Protein AF-A0AAJ1TXH1-F1 (afdb_monomer)

Sequence (190 aa):
MSQRDRARLDTPRDPRRSFVRQRRVDSDSFGSFAEDFARFMGTAKFLAYMTLFVAVWVLWNVVTPESWRFDPFPYIFLTLMLSLQASYAAPLILLAQNRQENRDKVVAEQDRRANARAHADMEFLAREVASLRMAVGEVATRDFLRSELRGLLAELEEAREDREGGSGRDPRGERDGRDDHAARRAPGDG

Organism: NCBI:txid1457234

Mean predicted aligned error: 18.29 Å

Radius of gyration: 53.46 Å; Cα contacts (8 Å, |Δi|>4): 18; chains: 1; bounding box: 114×80×160 Å

Solvent-accessible surface area (backbone atoms only — not comparable to full-atom values): 11823 Å² total; per-residue (Å²): 134,80,88,84,88,75,81,82,85,81,68,87,78,80,89,71,88,68,84,75,75,73,75,76,66,66,66,62,70,56,45,54,52,50,52,52,49,50,58,44,68,75,33,76,63,45,59,53,52,54,52,49,51,53,50,51,54,52,50,50,34,68,74,38,57,83,94,69,38,86,46,56,90,91,29,63,60,63,51,53,50,53,52,50,50,57,59,58,44,53,63,54,49,51,56,52,48,57,52,49,53,54,51,51,50,53,52,54,51,51,50,52,53,52,52,54,47,52,52,50,51,51,52,50,51,52,51,52,52,51,51,50,51,50,58,49,52,67,67,62,32,69,65,55,53,50,49,51,55,47,50,57,50,49,54,54,49,52,60,46,46,58,65,57,60,73,74,69,83,83,90,84,89,84,86,86,85,83,86,86,82,82,87,83,80,87,88,82,91,135

InterPro domains:
  IPR010406 Protein of unknown function DUF1003 [PF06210] (41-143)
  IPR010406 Protein of unknown function DUF1003 [PTHR41386] (19-161)

Secondary structure (DSSP, 8-state):
--------------------------TTHHHHHHHHHHHHHTSHHHHHHHHHHHHHHHHHHHHS-GGG-SS-TTTHHHHHHHHHHHHHHHHHHHHHHHHHHHHHHHHHHHHHHHHHHHHHHHHHHHHHHHHHHHHHHHHT-HHHHHHHHHHHHHHHHHHHHHHHHTT-----------------------

pLDDT: mean 76.98, std 16.68, range [40.78, 96.62]

Structure (mmCIF, N/CA/C/O backbone):
data_AF-A0AAJ1TXH1-F1
#
_entry.id   AF-A0AAJ1TXH1-F1
#
loop_
_atom_site.group_PDB
_atom_site.id
_atom_site.type_symbol
_atom_site.label_atom_id
_atom_site.label_alt_id
_atom_site.label_comp_id
_atom_site.label_asym_id
_atom_site.label_entity_id
_atom_site.label_seq_id
_atom_site.pdbx_PDB_ins_code
_atom_site.Cartn_x
_atom_site.Cartn_y
_atom_site.Cartn_z
_atom_site.occupancy
_atom_site.B_iso_or_equiv
_atom_site.auth_seq_id
_atom_site.auth_comp_id
_atom_site.auth_asym_id
_atom_site.auth_atom_id
_atom_site.pdbx_PDB_model_num
ATOM 1 N N . MET A 1 1 ? -53.613 35.378 27.130 1.00 40.78 1 MET A N 1
ATOM 2 C CA . MET A 1 1 ? -53.226 34.001 26.747 1.00 40.78 1 MET A CA 1
ATOM 3 C C . MET A 1 1 ? -52.600 34.038 25.360 1.00 40.78 1 MET A C 1
ATOM 5 O O . MET A 1 1 ? -53.143 34.727 24.515 1.00 40.78 1 MET A O 1
ATOM 9 N N . SER A 1 2 ? -51.483 33.312 25.202 1.00 43.22 2 SER A N 1
ATOM 10 C CA . SER A 1 2 ? -50.728 32.943 23.981 1.00 43.22 2 SER A CA 1
ATOM 11 C C . SER A 1 2 ? -50.168 34.059 23.082 1.00 43.22 2 SER A C 1
ATOM 13 O O . SER A 1 2 ? -50.914 34.861 22.552 1.00 43.22 2 SER A O 1
ATOM 15 N N . GLN A 1 3 ? -48.837 34.238 22.991 1.00 52.03 3 GLN A N 1
ATOM 16 C CA . GLN A 1 3 ? -47.863 33.422 22.215 1.00 52.03 3 GLN A CA 1
ATOM 17 C C . GLN A 1 3 ? -48.169 33.480 20.708 1.00 52.03 3 GLN A C 1
ATOM 19 O O . GLN A 1 3 ? -49.292 33.198 20.333 1.00 52.03 3 GLN A O 1
ATOM 24 N N . ARG A 1 4 ? -47.261 33.729 19.764 1.00 53.50 4 ARG A N 1
ATOM 25 C CA . ARG A 1 4 ? -45.794 33.795 19.697 1.00 53.50 4 ARG A CA 1
ATOM 26 C C . ARG A 1 4 ? -45.516 34.272 18.261 1.00 53.50 4 ARG A C 1
ATOM 28 O O . ARG A 1 4 ? -45.787 33.507 17.351 1.00 53.50 4 ARG A O 1
ATOM 35 N N . ASP A 1 5 ? -44.907 35.436 18.071 1.00 55.47 5 ASP A N 1
ATOM 36 C CA . ASP A 1 5 ? -44.245 35.785 16.804 1.00 55.47 5 ASP A CA 1
ATOM 37 C C . ASP A 1 5 ? -42.810 36.206 17.113 1.00 55.47 5 ASP A C 1
ATOM 39 O O . ASP A 1 5 ? -42.412 37.366 17.045 1.00 55.47 5 ASP A O 1
ATOM 43 N N . ARG A 1 6 ? -42.013 35.226 17.549 1.00 58.88 6 ARG A N 1
ATOM 44 C CA . ARG A 1 6 ? -40.555 35.343 17.523 1.00 58.88 6 ARG A CA 1
ATOM 45 C C . ARG A 1 6 ? -40.098 34.706 16.227 1.00 58.88 6 ARG A C 1
ATOM 47 O O . ARG A 1 6 ? -39.936 33.489 16.154 1.00 58.88 6 ARG A O 1
ATOM 54 N N . ALA A 1 7 ? -39.929 35.552 15.218 1.00 59.25 7 ALA A N 1
ATOM 55 C CA . ALA A 1 7 ? -39.183 35.235 14.017 1.00 59.25 7 ALA A CA 1
ATOM 56 C C . ALA A 1 7 ? -37.846 34.600 14.429 1.00 59.25 7 ALA A C 1
ATOM 58 O O . ALA A 1 7 ? -37.000 35.237 15.057 1.00 59.25 7 ALA A O 1
ATOM 59 N N . ARG A 1 8 ? -37.696 33.305 14.139 1.00 58.25 8 ARG A N 1
ATOM 60 C CA . ARG A 1 8 ? -36.449 32.567 14.323 1.00 58.25 8 ARG A CA 1
ATOM 61 C C . ARG A 1 8 ? -35.439 33.095 13.307 1.00 58.25 8 ARG A C 1
ATOM 63 O O . ARG A 1 8 ? -35.421 32.659 12.162 1.00 58.25 8 ARG A O 1
ATOM 70 N N . LEU A 1 9 ? -34.624 34.043 13.750 1.00 58.88 9 LEU A N 1
ATOM 71 C CA . LEU A 1 9 ? -33.488 34.621 13.029 1.00 58.88 9 LEU A CA 1
ATOM 72 C C . LEU A 1 9 ? -32.169 33.890 13.350 1.00 58.88 9 LEU A C 1
ATOM 74 O O . LEU A 1 9 ? -31.105 34.486 13.286 1.00 58.88 9 LEU A O 1
ATOM 78 N N . ASP A 1 10 ? -32.231 32.592 13.662 1.00 57.28 10 ASP A N 1
ATOM 79 C CA . ASP A 1 10 ? -31.064 31.758 14.000 1.00 57.28 10 ASP A CA 1
ATOM 80 C C . ASP A 1 10 ? -30.872 30.626 12.988 1.00 57.28 10 ASP A C 1
ATOM 82 O O . ASP A 1 10 ? -30.802 29.443 13.315 1.00 57.28 10 ASP A O 1
ATOM 86 N N . THR A 1 11 ? -30.824 30.964 11.704 1.00 63.16 11 THR A N 1
ATOM 87 C CA . THR A 1 11 ? -30.297 30.035 10.700 1.00 63.16 11 THR A CA 1
ATOM 88 C C . THR A 1 11 ? -29.132 30.723 10.010 1.00 63.16 11 THR A C 1
ATOM 90 O O . THR A 1 11 ? -29.369 31.586 9.161 1.00 63.16 11 THR A O 1
ATOM 93 N N . PRO A 1 12 ? -27.874 30.403 10.372 1.00 55.38 12 PRO A N 1
ATOM 94 C CA . PRO A 1 12 ? -26.735 30.909 9.631 1.00 55.38 12 PRO A CA 1
ATOM 95 C C . PRO A 1 12 ? -26.843 30.394 8.195 1.00 55.38 12 PRO A C 1
ATOM 97 O O . PRO A 1 12 ? -26.744 29.203 7.905 1.00 55.38 12 PRO A O 1
ATOM 100 N N . ARG A 1 13 ? -27.129 31.331 7.295 1.00 57.78 13 ARG A N 1
ATOM 101 C CA . ARG A 1 13 ? -27.184 31.138 5.853 1.00 57.78 13 ARG A CA 1
ATOM 102 C C . ARG A 1 13 ? -25.758 30.893 5.384 1.00 57.78 13 ARG A C 1
ATOM 104 O O . ARG A 1 13 ? -25.004 31.846 5.247 1.00 57.78 13 ARG A O 1
ATOM 111 N N . ASP A 1 14 ? -25.397 29.631 5.189 1.00 58.25 14 ASP A N 1
ATOM 112 C CA . ASP A 1 14 ? -24.070 29.217 4.734 1.00 58.25 14 ASP A CA 1
ATOM 113 C C . ASP A 1 14 ? -23.858 29.653 3.267 1.00 58.25 14 ASP A C 1
ATOM 115 O O . ASP A 1 14 ? -24.434 29.048 2.354 1.00 58.25 14 ASP A O 1
ATOM 119 N N . PRO A 1 15 ? -23.107 30.736 2.978 1.00 57.31 15 PRO A N 1
ATOM 120 C CA . PRO A 1 15 ? -23.090 31.347 1.663 1.00 57.31 15 PRO A CA 1
ATOM 121 C C . PRO A 1 15 ? -21.805 30.963 0.927 1.00 57.31 15 PRO A C 1
ATOM 123 O O . PRO A 1 15 ? -21.142 31.837 0.385 1.00 57.31 15 PRO A O 1
ATOM 126 N N . ARG A 1 16 ? -21.383 29.687 0.941 1.00 53.50 16 ARG A N 1
ATOM 127 C CA . ARG A 1 16 ? -20.155 29.250 0.237 1.00 53.50 16 ARG A CA 1
ATOM 128 C C . ARG A 1 16 ? -20.187 27.836 -0.349 1.00 53.50 16 ARG A C 1
ATOM 130 O O . ARG A 1 16 ? -19.140 27.213 -0.498 1.00 53.50 16 ARG A O 1
ATOM 137 N N . ARG A 1 17 ? -21.329 27.352 -0.849 1.00 55.50 17 ARG A N 1
ATOM 138 C CA . ARG A 1 17 ? -21.307 26.287 -1.881 1.00 55.50 17 ARG A CA 1
ATOM 139 C C . ARG A 1 17 ? -20.972 26.881 -3.254 1.00 55.50 17 ARG A C 1
ATOM 141 O O . ARG A 1 17 ? -21.741 26.806 -4.204 1.00 55.50 17 ARG A O 1
ATOM 148 N N . SER A 1 18 ? -19.805 27.516 -3.326 1.00 48.91 18 SER A N 1
ATOM 149 C CA . SER A 1 18 ? -19.179 27.936 -4.572 1.00 48.91 18 SER A CA 1
ATOM 150 C C . SER A 1 18 ? -18.642 26.695 -5.280 1.00 48.91 18 SER A C 1
ATOM 152 O O . SER A 1 18 ? -17.709 26.060 -4.801 1.00 48.91 18 SER A O 1
ATOM 154 N N . PHE A 1 19 ? -19.301 26.317 -6.375 1.00 54.91 19 PHE A N 1
ATOM 155 C CA . PHE A 1 19 ? -18.711 25.915 -7.659 1.00 54.91 19 PHE A CA 1
ATOM 156 C C . PHE A 1 19 ? -17.553 24.904 -7.746 1.00 54.91 19 PHE A C 1
ATOM 158 O O . PHE A 1 19 ? -17.041 24.695 -8.845 1.00 54.91 19 PHE A O 1
ATOM 165 N N . VAL A 1 20 ? -17.179 24.170 -6.700 1.00 57.59 20 VAL A N 1
ATOM 166 C CA . VAL A 1 20 ? -16.264 23.032 -6.867 1.00 57.59 20 VAL A CA 1
ATOM 167 C C . VAL A 1 20 ? -17.083 21.821 -7.298 1.00 57.59 20 VAL A C 1
ATOM 169 O O . VAL A 1 20 ? -17.383 20.916 -6.522 1.00 57.59 20 VAL A O 1
ATOM 172 N N . ARG A 1 21 ? -17.445 21.801 -8.585 1.00 51.94 21 ARG A N 1
ATOM 173 C CA . ARG A 1 21 ? -17.703 20.560 -9.315 1.00 51.94 21 ARG A CA 1
ATOM 174 C C . ARG A 1 21 ? -16.394 19.778 -9.263 1.00 51.94 21 ARG A C 1
ATOM 176 O O . ARG A 1 21 ? -15.574 19.882 -10.169 1.00 51.94 21 ARG A O 1
ATOM 183 N N . GLN A 1 22 ? -16.164 19.051 -8.169 1.00 55.94 22 GLN A N 1
ATOM 184 C CA . GLN A 1 22 ? -15.154 18.007 -8.122 1.00 55.94 22 GLN A CA 1
ATOM 185 C C . GLN A 1 22 ? -15.478 17.109 -9.308 1.00 55.94 22 GLN A C 1
ATOM 187 O O . GLN A 1 22 ? -16.496 16.413 -9.310 1.00 55.94 22 GLN A O 1
ATOM 192 N N . ARG A 1 23 ? -14.676 17.218 -10.372 1.00 48.66 23 ARG A N 1
ATOM 193 C CA . ARG A 1 23 ? -14.659 16.239 -11.449 1.00 48.66 23 ARG A CA 1
ATOM 194 C C . ARG A 1 23 ? -14.383 14.920 -10.749 1.00 48.66 23 ARG A C 1
ATOM 196 O O . ARG A 1 23 ? -13.246 14.642 -10.383 1.00 48.66 23 ARG A O 1
ATOM 203 N N . ARG A 1 24 ? -15.439 14.144 -10.511 1.00 51.81 24 ARG A N 1
ATOM 204 C CA . ARG A 1 24 ? -15.337 12.710 -10.292 1.00 51.81 24 ARG A CA 1
ATOM 205 C C . ARG A 1 24 ? -14.790 12.177 -11.610 1.00 51.81 24 ARG A C 1
ATOM 207 O O . ARG A 1 24 ? -15.552 11.906 -12.525 1.00 51.81 24 ARG A O 1
ATOM 214 N N . VAL A 1 25 ? -13.468 12.230 -11.763 1.00 53.34 25 VAL A N 1
ATOM 215 C CA . VAL A 1 25 ? -12.763 11.501 -12.813 1.00 53.34 25 VAL A CA 1
ATOM 216 C C . VAL A 1 25 ? -13.176 10.054 -12.599 1.00 53.34 25 VAL A C 1
ATOM 218 O O . VAL A 1 25 ? -13.051 9.570 -11.474 1.00 53.34 25 VAL A O 1
ATOM 221 N N . ASP A 1 26 ? -13.770 9.446 -13.624 1.00 55.44 26 ASP A N 1
ATOM 222 C CA . ASP A 1 26 ? -14.437 8.146 -13.570 1.00 55.44 26 ASP A CA 1
ATOM 223 C C . ASP A 1 26 ? -13.643 7.137 -12.730 1.00 55.44 26 ASP A C 1
ATOM 225 O O . ASP A 1 26 ? -12.598 6.620 -13.128 1.00 55.44 26 ASP A O 1
ATOM 229 N N . SER A 1 27 ? -14.122 6.905 -11.507 1.00 59.12 27 SER A N 1
ATOM 230 C CA . SER A 1 27 ? -13.410 6.158 -10.468 1.00 59.12 27 SER A CA 1
ATOM 231 C C . SER A 1 27 ? -13.315 4.666 -10.760 1.00 59.12 27 SER A C 1
ATOM 233 O O . SER A 1 27 ? -12.503 3.975 -10.135 1.00 59.12 27 SER A O 1
ATOM 235 N N . ASP A 1 28 ? -14.136 4.175 -11.681 1.00 62.69 28 ASP A N 1
ATOM 236 C CA . ASP A 1 28 ? -14.299 2.750 -11.932 1.00 62.69 28 ASP A CA 1
ATOM 237 C C . ASP A 1 28 ? -13.290 2.263 -12.977 1.00 62.69 28 ASP A C 1
ATOM 239 O O . ASP A 1 28 ? -12.527 1.343 -12.688 1.00 62.69 28 ASP A O 1
ATOM 243 N N . SER A 1 29 ? -13.152 2.960 -14.111 1.00 64.88 29 SER A N 1
ATOM 244 C CA . SER A 1 29 ? -12.210 2.589 -15.183 1.00 64.88 29 SER A CA 1
ATOM 245 C C . SER A 1 29 ? -10.738 2.750 -14.786 1.00 64.88 29 SER A C 1
ATOM 247 O O . SER A 1 29 ? -9.895 1.924 -15.126 1.00 64.88 29 SER A O 1
ATOM 249 N N . PHE A 1 30 ? -10.408 3.798 -14.024 1.00 66.38 30 PHE A N 1
ATOM 250 C CA . PHE A 1 30 ? -9.052 3.970 -13.484 1.00 66.38 30 PHE A CA 1
ATOM 251 C C . PHE A 1 30 ? -8.759 3.005 -12.329 1.00 66.38 30 PHE A C 1
ATOM 253 O O . PHE A 1 30 ? -7.600 2.705 -12.048 1.00 66.38 30 PHE A O 1
ATOM 260 N N . GLY A 1 31 ? -9.803 2.522 -11.651 1.00 66.62 31 GLY A N 1
ATOM 261 C CA . GLY A 1 31 ? -9.690 1.569 -10.557 1.00 66.62 31 GLY A CA 1
ATOM 262 C C . GLY A 1 31 ? -9.207 0.201 -11.008 1.00 66.62 31 GLY A C 1
ATOM 263 O O . GLY A 1 31 ? -8.245 -0.308 -10.440 1.00 66.62 31 GLY A O 1
ATOM 264 N N . SER A 1 32 ? -9.847 -0.351 -12.038 1.00 72.31 32 SER A N 1
ATOM 265 C CA . SER A 1 32 ? -9.440 -1.621 -12.640 1.00 72.31 32 SER A CA 1
ATOM 266 C C . SER A 1 32 ? -8.051 -1.524 -13.269 1.00 72.31 32 SER A C 1
ATOM 268 O O . SER A 1 32 ? -7.209 -2.380 -13.016 1.00 72.31 32 SER A O 1
ATOM 270 N N . PHE A 1 33 ? -7.762 -0.433 -13.989 1.00 73.38 33 PHE A N 1
ATOM 271 C CA . PHE A 1 33 ? -6.445 -0.212 -14.589 1.00 73.38 33 PHE A CA 1
ATOM 272 C C . PHE A 1 33 ? -5.326 -0.176 -13.542 1.00 73.38 33 PHE A C 1
ATOM 274 O O . PHE A 1 33 ? -4.289 -0.802 -13.732 1.00 73.38 33 PHE A O 1
ATOM 281 N N . ALA A 1 34 ? -5.527 0.522 -12.420 1.00 70.62 34 ALA A N 1
ATOM 282 C CA . ALA A 1 34 ? -4.533 0.582 -11.350 1.00 70.62 34 ALA A CA 1
ATOM 283 C C . ALA A 1 34 ? -4.303 -0.786 -10.687 1.00 70.62 34 ALA A C 1
ATOM 285 O O . ALA A 1 34 ? -3.171 -1.1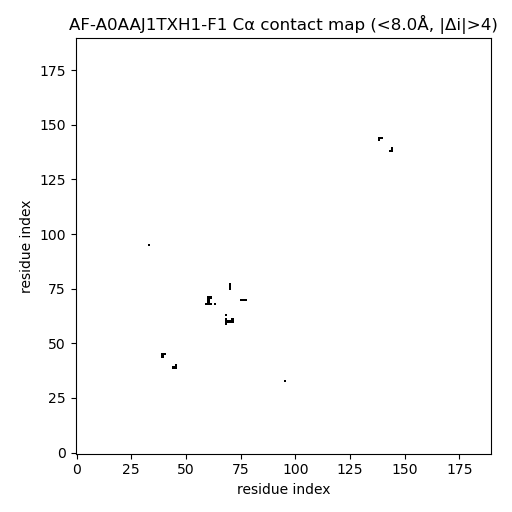10 -10.336 1.00 70.62 34 ALA A O 1
ATOM 286 N N . GLU A 1 35 ? -5.352 -1.593 -10.530 1.00 74.44 35 GLU A N 1
ATOM 287 C CA . GLU A 1 35 ? -5.249 -2.936 -9.958 1.00 74.44 35 GLU A CA 1
ATOM 288 C C . GLU A 1 35 ? -4.503 -3.901 -10.892 1.00 74.44 35 GLU A C 1
ATOM 290 O O . GLU A 1 35 ? -3.613 -4.632 -10.453 1.00 74.44 35 GLU A O 1
ATOM 295 N N . ASP A 1 36 ? -4.789 -3.845 -12.193 1.00 76.19 36 ASP A N 1
ATOM 296 C CA . ASP A 1 36 ? -4.064 -4.605 -13.214 1.00 76.19 36 ASP A CA 1
ATOM 297 C C . ASP A 1 36 ? -2.605 -4.161 -13.322 1.00 76.19 36 ASP A C 1
ATOM 299 O O . ASP A 1 36 ? -1.702 -4.997 -13.368 1.00 76.19 36 ASP A O 1
ATOM 303 N N . PHE A 1 37 ? -2.352 -2.852 -13.282 1.00 76.44 37 PHE A N 1
ATOM 304 C CA . PHE A 1 37 ? -1.007 -2.289 -13.321 1.00 76.44 37 PHE A CA 1
ATOM 305 C C . PHE A 1 37 ? -0.189 -2.667 -12.079 1.00 76.44 37 PHE A C 1
ATOM 307 O O . PHE A 1 37 ? 0.984 -3.018 -12.201 1.00 76.44 37 PHE A O 1
ATOM 314 N N . ALA A 1 38 ? -0.804 -2.677 -10.892 1.00 74.19 38 ALA A N 1
ATOM 315 C CA . ALA A 1 38 ? -0.165 -3.122 -9.655 1.00 74.19 38 ALA A CA 1
ATOM 316 C C . ALA A 1 38 ? 0.176 -4.622 -9.692 1.00 74.19 38 ALA A C 1
ATOM 318 O O . ALA A 1 38 ? 1.300 -5.007 -9.364 1.00 74.19 38 ALA A O 1
ATOM 319 N N . ARG A 1 39 ? -0.752 -5.469 -10.162 1.00 77.31 39 ARG A N 1
ATOM 320 C CA . ARG A 1 39 ? -0.497 -6.906 -10.374 1.00 77.31 39 ARG A CA 1
ATOM 321 C C . ARG A 1 39 ? 0.620 -7.144 -11.392 1.00 77.31 39 ARG A C 1
ATOM 323 O O . ARG A 1 39 ? 1.455 -8.029 -11.204 1.00 77.31 39 ARG A O 1
ATOM 330 N N . PHE A 1 40 ? 0.655 -6.343 -12.453 1.00 77.38 40 PHE A N 1
ATOM 331 C CA . PHE A 1 40 ? 1.662 -6.438 -13.503 1.00 77.38 40 PHE A CA 1
ATOM 332 C C . PHE A 1 40 ? 3.057 -6.020 -13.014 1.00 77.38 40 PHE A C 1
ATOM 334 O O . PHE A 1 40 ? 4.018 -6.758 -13.227 1.00 77.38 40 PHE A O 1
ATOM 341 N N . MET A 1 41 ? 3.167 -4.891 -12.307 1.00 75.94 41 MET A N 1
ATOM 342 C CA . MET A 1 41 ? 4.439 -4.361 -11.800 1.00 75.94 41 MET A CA 1
ATOM 343 C C . MET A 1 41 ? 5.032 -5.218 -10.668 1.00 75.94 41 MET A C 1
ATOM 345 O O . MET A 1 41 ? 6.249 -5.342 -10.571 1.00 75.94 41 MET A O 1
ATOM 349 N N . GLY A 1 42 ? 4.192 -5.850 -9.840 1.00 69.50 42 GLY A N 1
ATOM 350 C CA . GLY A 1 42 ? 4.636 -6.721 -8.744 1.00 69.50 42 GLY A CA 1
ATOM 351 C C . GLY A 1 42 ? 5.152 -8.100 -9.178 1.00 69.50 42 GLY A C 1
ATOM 352 O O . GLY A 1 42 ? 5.669 -8.849 -8.352 1.00 69.50 42 GLY A O 1
ATOM 353 N N . THR A 1 43 ? 5.022 -8.458 -10.458 1.00 83.19 43 THR A N 1
ATOM 354 C CA . THR A 1 43 ? 5.397 -9.783 -10.968 1.00 83.19 43 THR A CA 1
ATOM 355 C C . THR A 1 43 ? 6.758 -9.739 -11.675 1.00 83.19 43 THR A C 1
ATOM 357 O O . THR A 1 43 ? 7.016 -8.848 -12.482 1.00 83.19 43 THR A O 1
ATOM 360 N N . ALA A 1 44 ? 7.599 -10.772 -11.501 1.00 85.81 44 ALA A N 1
ATOM 361 C CA . ALA A 1 44 ? 8.894 -10.928 -12.199 1.00 85.81 44 ALA A CA 1
ATOM 362 C C . ALA A 1 44 ? 8.803 -10.876 -13.745 1.00 85.81 44 ALA A C 1
ATOM 364 O O . ALA A 1 44 ? 9.800 -10.682 -14.440 1.00 85.81 44 ALA A O 1
ATOM 365 N N . LYS A 1 45 ? 7.590 -11.015 -14.291 1.00 86.38 45 LYS A N 1
ATOM 366 C CA . LYS A 1 45 ? 7.282 -10.912 -15.719 1.00 86.38 45 LYS A CA 1
ATOM 367 C C . LYS A 1 45 ? 7.558 -9.515 -16.282 1.00 86.38 45 LYS A C 1
ATOM 369 O O . LYS A 1 45 ? 8.011 -9.435 -17.418 1.00 86.38 45 LYS A O 1
ATOM 374 N N . PHE A 1 46 ? 7.336 -8.437 -15.522 1.00 87.69 46 PHE A N 1
ATOM 375 C CA . PHE A 1 46 ? 7.628 -7.077 -15.998 1.00 87.69 46 PHE A CA 1
ATOM 376 C C . PHE A 1 46 ? 9.123 -6.890 -16.272 1.00 87.69 46 PHE A C 1
ATOM 378 O O . PHE A 1 46 ? 9.501 -6.449 -17.357 1.00 87.69 46 PHE A O 1
ATOM 385 N N . LEU A 1 47 ? 9.968 -7.305 -15.321 1.00 88.50 47 LEU A N 1
ATOM 386 C CA . LEU A 1 47 ? 11.421 -7.248 -15.475 1.00 88.50 47 LEU A CA 1
ATOM 387 C C . LEU A 1 47 ? 11.868 -8.073 -16.686 1.00 88.50 47 LEU A C 1
ATOM 389 O O . LEU A 1 47 ? 12.630 -7.572 -17.505 1.00 88.50 47 LEU A O 1
ATOM 393 N N . ALA A 1 48 ? 11.338 -9.289 -16.854 1.00 91.88 48 ALA A N 1
ATOM 394 C CA . ALA A 1 48 ? 11.662 -10.136 -18.001 1.00 91.88 48 ALA A CA 1
ATOM 395 C C . ALA A 1 48 ? 11.310 -9.478 -19.350 1.00 91.88 48 ALA A C 1
ATOM 397 O O . ALA A 1 48 ? 12.135 -9.485 -20.264 1.00 91.88 48 ALA A O 1
ATOM 398 N N . TYR A 1 49 ? 10.123 -8.870 -19.475 1.00 92.25 49 TYR A N 1
ATOM 399 C CA . TYR A 1 49 ? 9.732 -8.143 -20.689 1.00 92.25 49 TYR A CA 1
ATOM 400 C C . TYR A 1 49 ? 10.621 -6.925 -20.956 1.00 92.25 49 TYR A C 1
ATOM 402 O O . TYR A 1 49 ? 11.028 -6.718 -22.096 1.00 92.25 49 TYR A O 1
ATOM 410 N N . MET A 1 50 ? 10.961 -6.146 -19.925 1.00 91.62 50 MET A N 1
ATOM 411 C CA . MET A 1 50 ? 11.850 -4.988 -20.068 1.00 91.62 50 MET A CA 1
ATOM 412 C C . MET A 1 50 ? 13.263 -5.398 -20.488 1.00 91.62 50 MET A C 1
ATOM 414 O O . MET A 1 50 ? 13.836 -4.792 -21.391 1.00 91.62 50 MET A O 1
ATOM 418 N N . THR A 1 51 ? 13.813 -6.457 -19.891 1.00 93.81 51 THR A N 1
ATOM 419 C CA . THR A 1 51 ? 15.113 -7.007 -20.292 1.00 93.81 51 THR A CA 1
ATOM 420 C C . THR A 1 51 ? 15.081 -7.505 -21.732 1.00 93.81 51 THR A C 1
ATOM 422 O O . THR A 1 51 ? 15.998 -7.204 -22.493 1.00 93.81 51 THR A O 1
ATOM 425 N N . LEU A 1 52 ? 14.023 -8.217 -22.131 1.00 96.25 52 LEU A N 1
ATOM 426 C CA . LEU A 1 52 ? 13.861 -8.687 -23.505 1.00 96.25 52 LEU A CA 1
ATOM 427 C C . LEU A 1 52 ? 13.774 -7.518 -24.492 1.00 96.25 52 LEU A C 1
ATOM 429 O O . LEU A 1 52 ? 14.434 -7.548 -25.524 1.00 96.25 52 LEU A O 1
ATOM 433 N N . PHE A 1 53 ? 13.010 -6.476 -24.164 1.00 95.38 53 PHE A N 1
ATOM 434 C CA . PHE A 1 53 ? 12.891 -5.275 -24.986 1.00 95.38 53 PHE A CA 1
ATOM 435 C C . PHE A 1 53 ? 14.251 -4.599 -25.212 1.00 95.38 53 PHE A C 1
ATOM 437 O O . PHE A 1 53 ? 14.631 -4.345 -26.354 1.00 95.38 53 PHE A O 1
ATOM 444 N N . VAL A 1 54 ? 15.015 -4.368 -24.138 1.00 94.50 54 VAL A N 1
ATOM 445 C CA . VAL A 1 54 ? 16.363 -3.781 -24.223 1.00 94.50 54 VAL A CA 1
ATOM 446 C C . VAL A 1 54 ? 17.301 -4.683 -25.027 1.00 94.50 54 VAL A C 1
ATOM 448 O O . VAL A 1 54 ? 18.019 -4.196 -25.898 1.00 94.50 54 VAL A O 1
ATOM 451 N N . ALA A 1 55 ? 17.271 -5.997 -24.789 1.00 95.69 55 ALA A N 1
ATOM 452 C CA . ALA A 1 55 ? 18.103 -6.954 -25.511 1.00 95.69 55 ALA A CA 1
ATOM 453 C C . ALA A 1 55 ? 17.798 -6.964 -27.016 1.00 95.69 55 ALA A C 1
ATOM 455 O O . ALA A 1 55 ? 18.724 -6.917 -27.822 1.00 95.69 55 ALA A O 1
ATOM 456 N N . VAL A 1 56 ? 16.518 -6.972 -27.401 1.00 95.31 56 VAL A N 1
ATOM 457 C CA . VAL A 1 56 ? 16.087 -6.912 -28.806 1.00 95.31 56 VAL A CA 1
ATOM 458 C C . VAL A 1 56 ? 16.500 -5.590 -29.451 1.00 95.31 56 VAL A C 1
ATOM 460 O O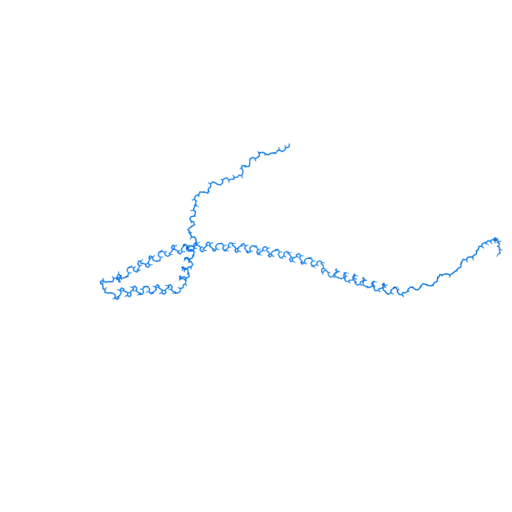 . VAL A 1 56 ? 16.998 -5.602 -30.573 1.00 95.31 56 VAL A O 1
ATOM 463 N N . TRP A 1 57 ? 16.361 -4.461 -28.751 1.00 94.56 57 TRP A N 1
ATOM 464 C CA . TRP A 1 57 ? 16.771 -3.148 -29.262 1.00 94.56 57 TRP A CA 1
ATOM 465 C C . TRP A 1 57 ? 18.273 -3.070 -29.538 1.00 94.56 57 TRP A C 1
ATOM 467 O O . TRP A 1 57 ? 18.696 -2.604 -30.600 1.00 94.56 57 TRP A O 1
ATOM 477 N N . VAL A 1 58 ? 19.084 -3.538 -28.587 1.00 92.56 58 VAL A N 1
ATOM 478 C CA . VAL A 1 58 ? 20.542 -3.588 -28.735 1.00 92.56 58 VAL A CA 1
ATOM 479 C C . VAL A 1 58 ? 20.916 -4.545 -29.862 1.00 92.56 58 VAL A C 1
ATOM 481 O O . VAL A 1 58 ? 21.689 -4.172 -30.739 1.00 92.56 58 VAL A O 1
ATOM 484 N N . LEU A 1 59 ? 20.328 -5.745 -29.897 1.00 93.38 59 LEU A N 1
ATOM 485 C CA . LEU A 1 59 ? 20.604 -6.739 -30.933 1.00 93.38 59 LEU A CA 1
ATOM 486 C C . LEU A 1 59 ? 20.275 -6.203 -32.330 1.00 93.38 59 LEU A C 1
ATOM 488 O O . LEU A 1 59 ? 21.088 -6.348 -33.240 1.00 93.38 59 LEU A O 1
ATOM 492 N N . TRP A 1 60 ? 19.131 -5.531 -32.486 1.00 92.06 60 TRP A N 1
ATOM 493 C CA . TRP A 1 60 ? 18.757 -4.870 -33.732 1.00 92.06 60 TRP A CA 1
ATOM 494 C C . TRP A 1 60 ? 19.821 -3.851 -34.148 1.00 92.06 60 TRP A C 1
ATOM 496 O O . TRP A 1 60 ? 20.351 -3.928 -35.251 1.00 92.06 60 TRP A O 1
ATOM 506 N N . ASN A 1 61 ? 20.214 -2.933 -33.267 1.00 89.69 61 ASN A N 1
ATOM 507 C CA . ASN A 1 61 ? 21.182 -1.891 -33.622 1.00 89.69 61 ASN A CA 1
ATOM 508 C C . ASN A 1 61 ? 22.612 -2.405 -33.857 1.00 89.69 61 ASN A C 1
ATOM 510 O O . ASN A 1 61 ? 23.365 -1.775 -34.599 1.00 89.69 61 ASN A O 1
ATOM 514 N N . VAL A 1 62 ? 22.978 -3.551 -33.278 1.00 88.62 62 VAL A N 1
ATOM 515 C CA . VAL A 1 62 ? 24.290 -4.186 -33.474 1.00 88.62 62 VAL A CA 1
ATOM 516 C C . VAL A 1 62 ? 24.349 -4.990 -34.775 1.00 88.62 62 VAL A C 1
ATOM 518 O O . VAL A 1 62 ? 25.325 -4.879 -35.514 1.00 88.62 62 VAL A O 1
ATOM 521 N N . VAL A 1 63 ? 23.327 -5.803 -35.062 1.00 90.19 63 VAL A N 1
ATOM 522 C CA . VAL A 1 63 ? 23.325 -6.733 -36.208 1.00 90.19 63 VAL A CA 1
ATOM 523 C C . VAL A 1 63 ? 22.995 -6.020 -37.522 1.00 90.19 63 VAL A C 1
ATOM 525 O O . VAL A 1 63 ? 23.409 -6.465 -38.592 1.00 90.19 63 VAL A O 1
ATOM 528 N N . THR A 1 64 ? 22.271 -4.902 -37.463 1.00 87.12 64 THR A N 1
ATOM 529 C CA . THR A 1 64 ? 21.831 -4.194 -38.667 1.00 87.12 64 THR A CA 1
ATOM 530 C C . THR A 1 64 ? 22.985 -3.384 -39.301 1.00 87.12 64 THR A C 1
ATOM 532 O O . THR A 1 64 ? 23.757 -2.740 -38.575 1.00 87.12 64 THR A O 1
ATOM 535 N N . PRO A 1 65 ? 23.133 -3.386 -40.646 1.00 83.00 65 PRO A N 1
ATOM 536 C CA . PRO A 1 65 ? 24.137 -2.584 -41.353 1.00 83.00 65 PRO A CA 1
ATOM 537 C C . PRO A 1 65 ? 24.027 -1.086 -41.047 1.00 83.00 65 PRO A C 1
ATOM 539 O O . PRO A 1 65 ? 22.935 -0.596 -40.769 1.00 83.00 65 PRO A O 1
ATOM 542 N N . GLU A 1 66 ? 25.136 -0.342 -41.154 1.00 78.50 66 GLU A N 1
ATOM 543 C CA . GLU A 1 66 ? 25.211 1.092 -40.800 1.00 78.50 66 GLU A CA 1
ATOM 544 C C . GLU A 1 66 ? 24.125 1.966 -41.423 1.00 78.50 66 GLU A C 1
ATOM 546 O O . GLU A 1 66 ? 23.646 2.894 -40.781 1.00 78.50 66 GLU A O 1
ATOM 551 N N . SER A 1 67 ? 23.685 1.636 -42.635 1.00 80.69 67 SER A N 1
ATOM 552 C CA . SER A 1 67 ? 22.634 2.366 -43.341 1.00 80.69 67 SER A CA 1
ATOM 553 C C . SER A 1 67 ? 21.241 2.239 -42.709 1.00 80.69 67 SER A C 1
ATOM 555 O O . SER A 1 67 ? 20.364 3.035 -43.028 1.00 80.69 67 SER A O 1
ATOM 557 N N . TRP A 1 68 ? 21.010 1.234 -41.860 1.00 80.56 68 TRP A N 1
ATOM 558 C CA . TRP A 1 68 ? 19.708 0.896 -41.266 1.00 80.56 68 TRP A CA 1
ATOM 559 C C . TRP A 1 68 ? 19.753 0.885 -39.725 1.00 80.56 68 TRP A C 1
ATOM 561 O O . TRP A 1 68 ? 18.775 0.509 -39.073 1.00 80.56 68 TRP A O 1
ATOM 571 N N . ARG A 1 69 ? 20.876 1.299 -39.119 1.00 83.25 69 ARG A N 1
ATOM 572 C CA . ARG A 1 69 ? 20.978 1.470 -37.664 1.00 83.25 69 ARG A CA 1
ATOM 573 C C . ARG A 1 69 ? 20.120 2.653 -37.239 1.00 83.25 69 ARG A C 1
ATOM 575 O O . ARG A 1 69 ? 20.385 3.789 -37.617 1.00 83.25 69 ARG A O 1
ATOM 582 N N . PHE A 1 70 ? 19.098 2.371 -36.443 1.00 83.81 70 PHE A N 1
ATOM 583 C CA . PHE A 1 70 ? 18.169 3.385 -35.956 1.00 83.81 70 PHE A CA 1
ATOM 584 C C . PHE A 1 70 ? 18.755 4.201 -34.790 1.00 83.81 70 PHE A C 1
ATOM 586 O O . PHE A 1 70 ? 18.532 5.402 -34.696 1.00 83.81 70 PHE A O 1
ATOM 593 N N . ASP A 1 71 ? 19.530 3.554 -33.918 1.00 89.06 71 ASP A N 1
ATOM 594 C CA . ASP A 1 71 ? 20.099 4.109 -32.688 1.00 89.06 71 ASP A CA 1
ATOM 595 C C . ASP A 1 71 ? 21.525 3.557 -32.465 1.00 89.06 71 ASP A C 1
ATOM 597 O O . ASP A 1 71 ? 21.713 2.570 -31.751 1.00 89.06 71 ASP A O 1
ATOM 601 N N . PRO A 1 72 ? 22.551 4.128 -33.126 1.00 86.50 72 PRO A N 1
ATOM 602 C CA . PRO A 1 72 ? 23.944 3.722 -32.946 1.00 86.50 72 PRO A CA 1
ATOM 603 C C . PRO A 1 72 ? 24.453 3.980 -31.519 1.00 86.50 72 PRO A C 1
ATOM 605 O O . PRO A 1 72 ? 23.960 4.867 -30.820 1.00 86.50 72 PRO A O 1
ATOM 608 N N . PHE A 1 73 ? 25.494 3.252 -31.097 1.00 85.44 73 PHE A N 1
ATOM 609 C CA . PHE A 1 73 ? 26.181 3.510 -29.824 1.00 85.44 73 PHE A CA 1
ATOM 610 C C . PHE A 1 73 ? 26.590 4.996 -29.740 1.00 85.44 73 PHE A C 1
ATOM 612 O O . PHE A 1 73 ? 27.251 5.474 -30.668 1.00 85.44 73 PHE A O 1
ATOM 619 N N . PRO A 1 74 ? 26.205 5.744 -28.682 1.00 85.81 74 PRO A N 1
ATOM 620 C CA . PRO A 1 74 ? 25.846 5.296 -27.325 1.00 85.81 74 PRO A CA 1
ATOM 621 C C . PRO A 1 74 ? 24.341 5.100 -27.001 1.00 85.81 74 PRO A C 1
ATOM 623 O O . PRO A 1 74 ? 23.973 5.144 -25.831 1.00 85.81 74 PRO A O 1
ATOM 626 N N . TYR A 1 75 ? 23.472 4.843 -27.984 1.00 91.19 75 TYR A N 1
ATOM 627 C CA . TYR A 1 75 ? 22.032 4.565 -27.803 1.00 91.19 75 TYR A CA 1
ATOM 628 C C . TYR A 1 75 ? 21.231 5.729 -27.181 1.00 91.19 75 TYR A C 1
ATOM 630 O O . TYR A 1 75 ? 20.620 5.613 -26.108 1.00 91.19 75 TYR A O 1
ATOM 638 N N . ILE A 1 76 ? 21.252 6.892 -27.842 1.00 92.38 76 ILE A N 1
ATOM 639 C CA . ILE A 1 76 ? 20.567 8.103 -27.362 1.00 92.38 76 ILE A CA 1
ATOM 640 C C . ILE A 1 76 ? 19.053 7.892 -27.293 1.00 92.38 76 ILE A C 1
ATOM 642 O O . ILE A 1 76 ? 18.433 8.312 -26.316 1.00 92.38 76 ILE A O 1
ATOM 646 N N . PHE A 1 77 ? 18.447 7.227 -28.279 1.00 93.19 77 PHE A N 1
ATOM 647 C CA . PHE A 1 77 ? 16.992 7.066 -28.315 1.00 93.19 77 PHE A CA 1
ATOM 648 C C . PHE A 1 77 ? 16.506 6.131 -27.216 1.00 93.19 77 PHE A C 1
ATOM 650 O O . PHE A 1 77 ? 15.543 6.462 -26.520 1.00 93.19 77 PHE A O 1
ATOM 657 N N . LEU A 1 78 ? 17.200 5.010 -27.004 1.00 93.69 78 LEU A N 1
ATOM 658 C CA . LEU A 1 78 ? 16.917 4.117 -25.883 1.00 93.69 78 LEU A CA 1
ATOM 659 C C . LEU A 1 78 ? 17.017 4.870 -24.552 1.00 93.69 78 LEU A C 1
ATOM 661 O O . LEU A 1 78 ? 16.121 4.772 -23.717 1.00 93.69 78 LEU A O 1
ATOM 665 N N . THR A 1 79 ? 18.063 5.677 -24.376 1.00 93.56 79 THR A N 1
ATOM 666 C CA . THR A 1 79 ? 18.277 6.453 -23.147 1.00 93.56 79 THR A CA 1
ATOM 667 C C . THR A 1 79 ? 17.183 7.500 -22.925 1.00 93.56 79 THR A C 1
ATOM 669 O O . THR A 1 79 ? 16.659 7.622 -21.816 1.00 93.56 79 THR A O 1
ATOM 672 N N . LEU A 1 80 ? 16.798 8.238 -23.968 1.00 94.62 80 LEU A N 1
ATOM 673 C CA . LEU A 1 80 ? 15.711 9.219 -23.910 1.00 94.62 80 LEU A CA 1
ATOM 674 C C . LEU A 1 80 ? 14.368 8.560 -23.587 1.00 94.62 80 LEU A C 1
ATOM 676 O O . LEU A 1 80 ? 13.586 9.091 -22.803 1.00 94.62 80 LEU A O 1
ATOM 680 N N . MET A 1 81 ? 14.104 7.388 -24.156 1.00 93.50 81 MET A N 1
ATOM 681 C CA . MET A 1 81 ? 12.870 6.663 -23.889 1.00 93.50 81 MET A CA 1
ATOM 682 C C . MET A 1 81 ? 12.825 6.129 -22.455 1.00 93.50 81 MET A C 1
ATOM 684 O O . MET A 1 81 ? 11.796 6.265 -21.799 1.00 93.50 81 MET A O 1
ATOM 688 N N . LEU A 1 82 ? 13.931 5.585 -21.935 1.00 92.75 82 LEU A N 1
ATOM 689 C CA . LEU A 1 82 ? 14.012 5.130 -20.543 1.00 92.75 82 LEU A CA 1
ATOM 690 C C . LEU A 1 82 ? 13.902 6.291 -19.541 1.00 92.75 82 LEU A C 1
ATOM 692 O O . LEU A 1 82 ? 13.231 6.155 -18.517 1.00 92.75 82 LEU A O 1
ATOM 696 N N . SER A 1 83 ? 14.505 7.448 -19.829 1.00 94.69 83 SER A N 1
ATOM 697 C CA . SER A 1 83 ? 14.395 8.623 -18.955 1.00 94.69 83 SER A CA 1
ATOM 698 C C . SER A 1 83 ? 12.978 9.200 -18.952 1.00 94.69 83 SER A C 1
ATOM 700 O O . SER A 1 83 ? 12.433 9.496 -17.884 1.00 94.69 83 SER A O 1
ATOM 702 N N . LEU A 1 84 ? 12.328 9.263 -20.118 1.00 93.12 84 LEU A N 1
ATOM 703 C CA . LEU A 1 84 ? 10.912 9.603 -20.220 1.00 93.12 84 LEU A CA 1
ATOM 704 C C . LEU A 1 84 ? 10.051 8.584 -19.464 1.00 93.12 84 LEU A C 1
ATOM 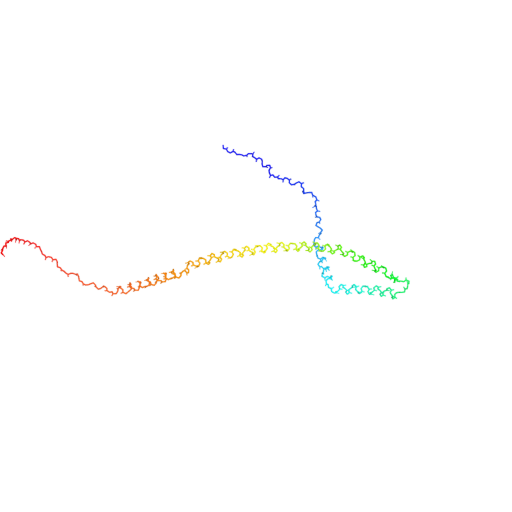706 O O . LEU A 1 84 ? 9.122 8.979 -18.757 1.00 93.12 84 LEU A O 1
ATOM 710 N N . GLN A 1 85 ? 10.385 7.293 -19.560 1.00 93.19 85 GLN A N 1
ATOM 711 C CA . GLN A 1 85 ? 9.663 6.217 -18.888 1.00 93.19 85 GLN A CA 1
ATOM 712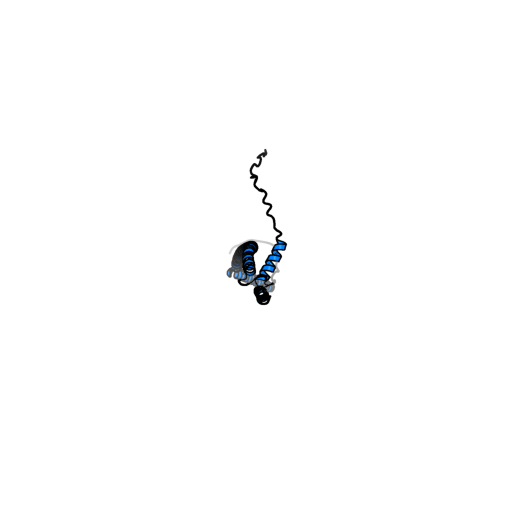 C C . GLN A 1 85 ? 9.671 6.371 -17.367 1.00 93.19 85 GLN A C 1
ATOM 714 O O . GLN A 1 85 ? 8.626 6.254 -16.724 1.00 93.19 85 GLN A O 1
ATOM 719 N N . ALA A 1 86 ? 10.824 6.707 -16.794 1.00 89.94 86 ALA A N 1
ATOM 720 C CA . ALA A 1 86 ? 10.934 7.033 -15.378 1.00 89.94 86 ALA A CA 1
ATOM 721 C C . ALA A 1 86 ? 10.167 8.320 -15.015 1.00 89.94 86 ALA A C 1
ATOM 723 O O . ALA A 1 86 ? 9.495 8.373 -13.983 1.00 89.94 86 ALA A O 1
ATOM 724 N N . SER A 1 87 ? 10.220 9.343 -15.874 1.00 94.00 87 SER A N 1
ATOM 725 C CA . SER A 1 87 ? 9.581 10.640 -15.625 1.00 94.00 87 SER A CA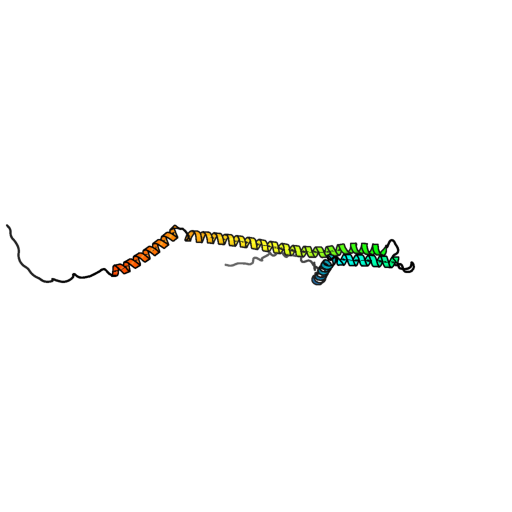 1
ATOM 726 C C . SER A 1 87 ? 8.052 10.558 -15.575 1.00 94.00 87 SER A C 1
ATOM 728 O O . SER A 1 87 ? 7.447 11.142 -14.676 1.00 94.00 87 SER A O 1
ATOM 730 N N . TYR A 1 88 ? 7.414 9.799 -16.475 1.00 91.50 88 TYR A N 1
ATOM 731 C CA . TYR A 1 88 ? 5.953 9.643 -16.459 1.00 91.50 88 TYR A CA 1
ATOM 732 C C . TYR A 1 88 ? 5.470 8.652 -15.386 1.00 91.50 88 TYR A C 1
ATOM 734 O O . TYR A 1 88 ? 4.311 8.715 -14.966 1.00 91.50 88 TYR A O 1
ATOM 742 N N . ALA A 1 89 ? 6.336 7.750 -14.913 1.00 87.06 89 ALA A N 1
ATOM 743 C CA . ALA A 1 89 ? 5.980 6.803 -13.861 1.00 87.06 89 ALA A CA 1
ATOM 744 C C . ALA A 1 89 ? 5.648 7.519 -12.544 1.00 87.06 89 ALA A C 1
ATOM 746 O O . ALA A 1 89 ? 4.660 7.174 -11.901 1.00 87.06 89 ALA A O 1
ATOM 747 N N . ALA A 1 90 ? 6.408 8.552 -12.169 1.00 84.12 90 ALA A N 1
ATOM 748 C CA . ALA A 1 90 ? 6.202 9.303 -10.929 1.00 84.12 90 ALA A CA 1
ATOM 749 C C . ALA A 1 90 ? 4.769 9.869 -10.762 1.00 84.12 90 ALA A C 1
ATOM 751 O O . ALA A 1 90 ? 4.132 9.557 -9.756 1.00 84.12 90 ALA A O 1
ATOM 752 N N . PRO A 1 91 ? 4.196 10.636 -11.712 1.00 83.31 91 PRO A N 1
ATOM 753 C CA . PRO A 1 91 ? 2.831 11.146 -11.579 1.00 83.31 91 PRO A CA 1
ATOM 754 C C . PRO A 1 91 ? 1.758 10.048 -11.609 1.00 83.31 91 PRO A C 1
ATOM 756 O O . PRO A 1 91 ? 0.748 10.174 -10.916 1.00 83.31 91 PRO A O 1
ATOM 759 N N . LEU A 1 92 ? 1.966 8.955 -12.354 1.00 79.25 92 LEU A N 1
ATOM 760 C CA . LEU A 1 92 ? 1.048 7.808 -12.332 1.00 79.25 92 LEU A CA 1
ATOM 761 C C . LEU A 1 92 ? 1.063 7.097 -10.977 1.00 79.25 92 LEU A C 1
ATOM 763 O O . LEU A 1 92 ? 0.003 6.776 -10.439 1.00 79.25 92 LEU A O 1
ATOM 767 N N . ILE A 1 93 ? 2.253 6.899 -10.405 1.00 82.62 93 ILE A N 1
ATOM 768 C CA . ILE A 1 93 ? 2.430 6.326 -9.070 1.00 82.62 93 ILE A CA 1
ATOM 769 C C . ILE A 1 93 ? 1.771 7.231 -8.026 1.00 82.62 93 ILE A C 1
ATOM 771 O O . ILE A 1 93 ? 1.025 6.730 -7.192 1.00 82.62 93 ILE A O 1
ATOM 775 N N . LEU A 1 94 ? 1.954 8.553 -8.106 1.00 82.38 94 LEU A N 1
ATOM 776 C CA . LEU A 1 94 ? 1.312 9.508 -7.194 1.00 82.38 94 LEU A CA 1
ATOM 777 C C . LEU A 1 94 ? -0.221 9.458 -7.273 1.00 82.38 94 LEU A C 1
ATOM 779 O O . LEU A 1 94 ? -0.899 9.552 -6.249 1.00 82.38 94 LEU A O 1
ATOM 783 N N . LEU A 1 95 ? -0.797 9.287 -8.465 1.00 77.25 95 LEU A N 1
ATOM 784 C CA . LEU A 1 95 ? -2.245 9.106 -8.616 1.00 77.25 95 LEU A CA 1
ATOM 785 C C . LEU A 1 95 ? -2.726 7.778 -8.017 1.00 77.25 95 LEU A C 1
ATOM 787 O O . LEU A 1 95 ? -3.760 7.748 -7.345 1.00 77.25 95 LEU A O 1
ATOM 791 N N . ALA A 1 96 ? -1.977 6.694 -8.229 1.00 76.75 96 ALA A N 1
ATOM 792 C CA . ALA A 1 96 ? -2.286 5.389 -7.651 1.00 76.75 96 ALA A CA 1
ATOM 793 C C . ALA A 1 96 ? -2.198 5.413 -6.113 1.00 76.75 96 ALA A C 1
ATOM 795 O O . ALA A 1 96 ? -3.104 4.920 -5.438 1.00 76.75 96 ALA A O 1
ATOM 796 N N . GLN A 1 97 ? -1.164 6.058 -5.566 1.00 81.94 97 GLN A N 1
ATOM 797 C CA . GLN A 1 97 ? -0.936 6.206 -4.127 1.00 81.94 97 GLN A CA 1
ATOM 798 C C . GLN A 1 97 ? -2.026 7.041 -3.449 1.00 81.94 97 GLN A C 1
ATOM 800 O O . GLN A 1 97 ? -2.605 6.579 -2.471 1.00 81.94 97 GLN A O 1
ATOM 805 N N . ASN A 1 98 ? -2.402 8.201 -4.003 1.00 76.31 98 ASN A N 1
ATOM 806 C CA . ASN A 1 98 ? -3.490 9.030 -3.456 1.00 76.31 98 ASN A CA 1
ATOM 807 C C . ASN A 1 98 ? -4.810 8.253 -3.306 1.00 76.31 98 ASN A C 1
ATOM 809 O O . ASN A 1 98 ? -5.600 8.484 -2.388 1.00 76.31 98 ASN A O 1
ATOM 813 N N . ARG A 1 99 ? -5.078 7.320 -4.226 1.00 75.62 99 ARG A N 1
ATOM 814 C CA . ARG A 1 99 ? -6.273 6.477 -4.172 1.00 75.62 99 ARG A CA 1
ATOM 815 C C . ARG A 1 99 ? -6.152 5.364 -3.132 1.00 75.62 99 ARG A C 1
ATOM 817 O O . ARG A 1 99 ? -7.146 5.100 -2.456 1.00 75.62 99 ARG A O 1
ATOM 824 N N . GLN A 1 100 ? -4.991 4.716 -3.021 1.00 78.50 100 GLN A N 1
ATOM 825 C CA . GLN A 1 100 ? -4.739 3.735 -1.960 1.00 78.50 100 GLN A CA 1
ATOM 826 C C . GLN A 1 100 ? -4.887 4.387 -0.584 1.00 78.50 100 GLN A C 1
ATOM 828 O O . GLN A 1 100 ? -5.700 3.930 0.209 1.00 78.50 100 GLN A O 1
ATOM 833 N N . GLU A 1 101 ? -4.267 5.547 -0.371 1.00 82.31 101 GLU A N 1
ATOM 834 C CA . GLU A 1 101 ? -4.335 6.276 0.896 1.00 82.31 101 GLU A CA 1
ATOM 835 C C . GLU A 1 101 ? -5.779 6.642 1.289 1.00 82.31 101 GLU A C 1
ATOM 837 O O . GLU A 1 101 ? -6.164 6.548 2.453 1.00 82.31 101 GLU A O 1
ATOM 842 N N . ASN A 1 102 ? -6.624 7.015 0.322 1.00 82.62 102 ASN A N 1
ATOM 843 C CA . ASN A 1 102 ? -8.042 7.272 0.585 1.00 82.62 102 ASN A CA 1
ATOM 844 C C . ASN A 1 102 ? -8.816 6.007 0.989 1.00 82.62 102 ASN A C 1
ATOM 846 O O . ASN A 1 102 ? -9.693 6.090 1.849 1.00 82.62 102 ASN A O 1
ATOM 850 N N . ARG A 1 103 ? -8.513 4.846 0.392 1.00 82.94 103 ARG A N 1
ATOM 851 C CA . ARG A 1 103 ? -9.109 3.565 0.812 1.00 82.94 103 ARG A CA 1
ATOM 852 C C . ARG A 1 103 ? -8.646 3.191 2.213 1.00 82.94 103 ARG A C 1
ATOM 854 O O . ARG A 1 103 ? -9.487 2.876 3.050 1.00 82.94 103 ARG A O 1
ATOM 861 N N . ASP A 1 104 ? -7.353 3.315 2.477 1.00 85.19 104 ASP A N 1
ATOM 862 C CA . ASP A 1 104 ? -6.753 2.995 3.771 1.00 85.19 104 ASP A CA 1
ATOM 863 C C . ASP A 1 104 ? -7.330 3.877 4.884 1.00 85.19 104 ASP A C 1
ATOM 865 O O . ASP A 1 104 ? -7.633 3.388 5.971 1.00 85.19 104 ASP A O 1
ATOM 869 N N . LYS A 1 105 ? -7.596 5.160 4.601 1.00 89.88 105 LYS A N 1
ATOM 870 C CA . LYS A 1 105 ? -8.309 6.062 5.522 1.00 89.88 105 LYS A CA 1
ATOM 871 C C . LYS A 1 105 ? -9.711 5.560 5.861 1.00 89.88 105 LYS A C 1
ATOM 873 O O . LYS A 1 105 ? -10.071 5.543 7.036 1.00 89.88 105 LYS A O 1
ATOM 878 N N . VAL A 1 106 ? -10.494 5.139 4.863 1.00 88.94 106 VAL A N 1
ATOM 879 C CA . VAL A 1 106 ? -11.856 4.621 5.089 1.00 88.94 106 VAL A CA 1
ATOM 880 C C . VAL A 1 106 ? -11.822 3.343 5.924 1.00 88.94 106 VAL A C 1
ATOM 882 O O . VAL A 1 106 ? -12.582 3.232 6.885 1.00 88.94 106 VAL A O 1
ATOM 885 N N . VAL A 1 107 ? -10.922 2.413 5.599 1.00 90.75 107 VAL A N 1
ATOM 886 C CA . VAL A 1 107 ? -10.737 1.171 6.365 1.00 90.75 107 VAL A CA 1
ATOM 887 C C . VAL A 1 107 ? -10.340 1.493 7.809 1.00 90.75 107 VAL A C 1
ATOM 889 O O . VAL A 1 107 ? -10.986 1.026 8.742 1.00 90.75 107 VAL A O 1
ATOM 892 N N . ALA A 1 108 ? -9.378 2.393 8.017 1.00 93.06 108 ALA A N 1
ATOM 893 C CA . ALA A 1 108 ? -8.940 2.796 9.352 1.00 93.06 108 ALA A CA 1
ATOM 894 C C . ALA A 1 108 ? -10.038 3.499 10.176 1.00 93.06 108 ALA A C 1
ATOM 896 O O . ALA A 1 108 ? -10.059 3.395 11.405 1.00 93.06 108 ALA A O 1
ATOM 897 N N . GLU A 1 109 ? -10.941 4.252 9.543 1.00 93.94 109 GLU A N 1
ATOM 898 C CA . GLU A 1 109 ? -12.108 4.827 10.222 1.00 93.94 109 GLU A CA 1
ATOM 899 C C . GLU A 1 109 ? -13.143 3.763 10.598 1.00 93.94 109 GLU A C 1
ATOM 901 O O . GLU A 1 109 ? -13.721 3.824 11.688 1.00 93.94 109 GLU A O 1
ATOM 906 N N . GLN A 1 110 ? -13.385 2.793 9.717 1.00 94.56 110 GLN A N 1
ATOM 907 C CA . GLN A 1 110 ? -14.288 1.677 9.987 1.00 94.56 110 GLN A CA 1
ATOM 908 C C . GLN A 1 110 ? -13.773 0.814 11.138 1.00 94.56 110 GLN A C 1
ATOM 910 O O . GLN A 1 110 ? -14.537 0.556 12.068 1.00 94.56 110 GLN A O 1
ATOM 915 N N . ASP A 1 111 ? -12.486 0.478 11.141 1.00 94.94 111 ASP A N 1
ATOM 916 C CA . ASP A 1 111 ? -11.842 -0.279 12.217 1.00 94.94 111 ASP A CA 1
ATOM 917 C C . ASP A 1 111 ? -11.931 0.458 13.550 1.00 94.94 111 ASP A C 1
ATOM 919 O O . ASP A 1 111 ? -12.305 -0.128 14.566 1.00 94.94 111 ASP A O 1
ATOM 923 N N . ARG A 1 112 ? -11.690 1.776 13.559 1.00 95.12 112 ARG A N 1
ATOM 924 C CA . ARG A 1 112 ? -11.869 2.594 14.767 1.00 95.12 112 ARG A CA 1
ATOM 925 C C . ARG A 1 112 ? -13.299 2.534 15.300 1.00 95.12 112 ARG A C 1
ATOM 927 O O . ARG A 1 112 ? -13.492 2.394 16.506 1.00 95.12 112 ARG A O 1
ATOM 934 N N . ARG A 1 113 ? -14.307 2.621 14.425 1.00 95.75 113 ARG A N 1
ATOM 935 C CA . ARG A 1 113 ? -15.722 2.516 14.825 1.00 95.75 113 ARG A CA 1
ATOM 936 C C . ARG A 1 113 ? -16.073 1.119 15.325 1.00 95.75 113 ARG A C 1
ATOM 938 O O . ARG A 1 113 ? -16.809 1.006 16.300 1.00 95.75 113 ARG A O 1
ATOM 945 N N . ALA A 1 114 ? -15.571 0.075 14.671 1.00 95.38 114 ALA A N 1
ATOM 946 C CA . ALA A 1 114 ? -15.778 -1.304 15.090 1.00 95.38 114 ALA A CA 1
ATOM 947 C C . ALA A 1 114 ? -15.159 -1.557 16.471 1.00 95.38 114 ALA A C 1
ATOM 949 O O . ALA A 1 114 ? -15.838 -2.072 17.353 1.00 95.38 114 ALA A O 1
ATOM 950 N N . ASN A 1 115 ? -13.925 -1.100 16.694 1.00 96.00 115 ASN A N 1
ATOM 951 C CA . ASN A 1 115 ? -13.234 -1.255 17.969 1.00 96.00 115 ASN A CA 1
ATOM 952 C C . ASN A 1 115 ? -13.935 -0.491 19.106 1.00 96.00 115 ASN A C 1
ATOM 954 O O . ASN A 1 115 ? -14.095 -1.017 20.202 1.00 96.00 115 ASN A O 1
ATOM 958 N N . ALA A 1 116 ? -14.427 0.723 18.835 1.00 96.06 116 ALA A N 1
ATOM 959 C CA . ALA A 1 116 ? -15.212 1.481 19.810 1.00 96.06 116 ALA A CA 1
ATOM 960 C C . ALA A 1 116 ? -16.513 0.759 20.206 1.00 96.06 116 ALA A C 1
ATOM 962 O O . ALA A 1 116 ? -16.867 0.739 21.383 1.00 96.06 116 ALA A O 1
ATOM 963 N N . ARG A 1 117 ? -17.208 0.136 19.243 1.00 96.00 117 ARG A N 1
ATOM 964 C CA . ARG A 1 117 ? -18.399 -0.684 19.525 1.00 96.00 117 ARG A CA 1
ATOM 965 C C . ARG A 1 117 ? -18.044 -1.927 20.330 1.00 96.00 117 ARG A C 1
ATOM 967 O O . ARG A 1 117 ? -18.671 -2.162 21.349 1.00 96.00 117 ARG A O 1
ATOM 974 N N . ALA A 1 118 ? -16.997 -2.649 19.935 1.00 95.25 118 ALA A N 1
ATOM 975 C CA . ALA A 1 118 ? -16.531 -3.824 20.666 1.00 95.25 118 ALA A CA 1
ATOM 976 C C . ALA A 1 118 ? -16.170 -3.487 22.122 1.00 95.25 118 ALA A C 1
ATOM 978 O O . ALA A 1 118 ? -16.511 -4.239 23.030 1.00 95.25 118 ALA A O 1
ATOM 979 N N . HIS A 1 119 ? -15.535 -2.335 22.365 1.00 96.31 119 HIS A N 1
ATOM 980 C CA . HIS A 1 119 ? -15.241 -1.873 23.722 1.00 96.31 119 HIS A CA 1
ATOM 981 C C . HIS A 1 119 ? -16.517 -1.591 24.529 1.00 96.31 119 HIS A C 1
ATOM 983 O O . HIS A 1 119 ? -16.612 -1.998 25.685 1.00 96.31 119 HIS A O 1
ATOM 989 N N . ALA A 1 120 ? -17.514 -0.941 23.921 1.00 95.88 120 ALA A N 1
ATOM 990 C CA . ALA A 1 120 ? -18.803 -0.689 24.564 1.00 95.88 120 ALA A CA 1
ATOM 991 C C . ALA A 1 120 ? -19.574 -1.988 24.860 1.00 95.88 120 ALA A C 1
ATOM 993 O O . ALA A 1 120 ? -20.131 -2.131 25.947 1.00 95.88 120 ALA A O 1
ATOM 994 N N . ASP A 1 121 ? -19.558 -2.950 23.936 1.00 96.31 121 ASP A N 1
ATOM 995 C CA . ASP A 1 121 ? -20.193 -4.258 24.111 1.00 96.31 121 ASP A CA 1
ATOM 996 C C . ASP A 1 121 ? -19.515 -5.050 25.236 1.00 96.31 121 ASP A C 1
ATOM 998 O O . ASP A 1 121 ? -20.193 -5.639 26.076 1.00 96.31 121 ASP A O 1
ATOM 1002 N N . MET A 1 122 ? -18.180 -5.013 25.319 1.00 95.88 122 MET A N 1
ATOM 1003 C CA . MET A 1 122 ? -17.439 -5.614 26.432 1.00 95.88 122 MET A CA 1
ATOM 1004 C C . MET A 1 122 ? -17.785 -4.962 27.772 1.00 95.88 122 MET A C 1
ATOM 1006 O O . MET A 1 122 ? -17.989 -5.672 28.753 1.00 95.88 122 MET A O 1
ATOM 1010 N N . GLU A 1 123 ? -17.884 -3.632 27.833 1.00 96.38 123 GLU A N 1
ATOM 1011 C CA . GLU A 1 123 ? -18.313 -2.937 29.051 1.00 96.38 123 GLU A CA 1
ATOM 1012 C C . GLU A 1 123 ? -19.741 -3.303 29.452 1.00 96.38 123 GLU A C 1
ATOM 1014 O O . GLU A 1 123 ? -20.015 -3.496 30.637 1.00 96.38 123 GLU A O 1
ATOM 1019 N N . PHE A 1 124 ? -20.649 -3.406 28.482 1.00 95.94 124 PHE A N 1
ATOM 1020 C CA . PHE A 1 124 ? -22.024 -3.821 28.720 1.00 95.94 124 PHE A CA 1
ATOM 1021 C C . PHE A 1 124 ? -22.076 -5.246 29.277 1.00 95.94 124 PHE A C 1
ATOM 1023 O O . PHE A 1 124 ? -22.643 -5.467 30.346 1.00 95.94 124 PHE A O 1
ATOM 1030 N N . LEU A 1 125 ? -21.404 -6.193 28.619 1.00 96.06 125 LEU A N 1
ATOM 1031 C CA . LEU A 1 125 ? -21.312 -7.578 29.079 1.00 96.06 125 LEU A CA 1
ATOM 1032 C C . LEU A 1 125 ? -20.657 -7.680 30.459 1.00 96.06 125 LEU A C 1
ATOM 1034 O O . LEU A 1 125 ? -21.122 -8.448 31.293 1.00 96.06 125 LEU A O 1
ATOM 1038 N N . ALA A 1 126 ? -19.618 -6.894 30.746 1.00 95.44 126 ALA A N 1
ATOM 1039 C CA . ALA A 1 126 ? -18.987 -6.875 32.063 1.00 95.44 126 ALA A CA 1
ATOM 1040 C C . ALA A 1 126 ? -19.955 -6.399 33.159 1.00 95.44 126 ALA A C 1
ATOM 1042 O O . ALA A 1 126 ? -19.974 -6.972 34.250 1.00 95.44 126 ALA A O 1
ATOM 1043 N N . ARG A 1 127 ? -20.784 -5.385 32.870 1.00 95.19 127 ARG A N 1
ATOM 1044 C CA . ARG A 1 127 ? -21.830 -4.917 33.792 1.00 95.19 127 ARG A CA 1
ATOM 1045 C C . ARG A 1 127 ? -22.920 -5.966 33.987 1.00 95.19 127 ARG A C 1
ATOM 1047 O O . ARG A 1 127 ? -23.310 -6.187 35.127 1.00 95.19 127 ARG A O 1
ATOM 1054 N N . GLU A 1 128 ? -23.351 -6.638 32.923 1.00 96.62 128 GLU A N 1
ATOM 1055 C CA . GLU A 1 128 ? -24.339 -7.722 33.012 1.00 96.62 128 GLU A CA 1
ATOM 1056 C C . GLU A 1 128 ? -23.809 -8.945 33.770 1.00 96.62 128 GLU A C 1
ATOM 1058 O O . GLU A 1 128 ? -24.508 -9.549 34.577 1.00 96.62 128 GLU A O 1
ATOM 1063 N N . VAL A 1 129 ? -22.538 -9.307 33.594 1.00 94.69 129 VAL A N 1
ATOM 1064 C CA . VAL A 1 129 ? -21.929 -10.386 34.386 1.00 94.69 129 VAL A CA 1
ATOM 1065 C C . VAL A 1 129 ? -21.810 -9.977 35.855 1.00 94.69 129 VAL A C 1
ATOM 1067 O O . VAL A 1 129 ? -2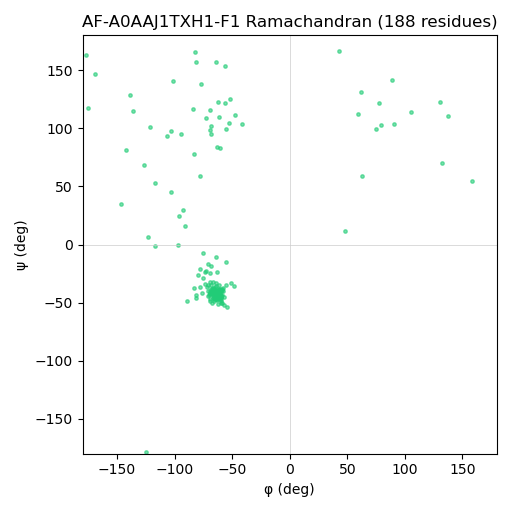2.026 -10.804 36.741 1.00 94.69 129 VAL A O 1
ATOM 1070 N N . ALA A 1 130 ? -21.487 -8.713 36.141 1.00 92.12 130 ALA A N 1
ATOM 1071 C CA . ALA A 1 130 ? -21.439 -8.207 37.509 1.00 92.12 130 ALA A CA 1
ATOM 1072 C C . ALA A 1 130 ? -22.827 -8.200 38.176 1.00 92.12 130 ALA A C 1
ATOM 1074 O O . ALA A 1 130 ? -22.935 -8.661 39.314 1.00 92.12 130 ALA A O 1
ATOM 1075 N N . SER A 1 131 ? -23.875 -7.742 37.481 1.00 92.12 131 SER A N 1
ATOM 1076 C CA . SER A 1 131 ? -25.256 -7.763 37.986 1.00 92.12 131 SER A CA 1
ATOM 1077 C C . SER A 1 131 ? -25.744 -9.197 38.205 1.00 92.12 131 SER A C 1
ATOM 1079 O O . SER A 1 131 ? -26.258 -9.509 39.279 1.00 92.12 131 SER A O 1
ATOM 1081 N N . LEU A 1 132 ? -25.486 -10.101 37.253 1.00 91.12 132 LEU A N 1
ATOM 1082 C CA . LEU A 1 132 ? -25.803 -11.522 37.375 1.00 91.12 132 LEU A CA 1
ATOM 1083 C C . LEU A 1 132 ? -25.078 -12.158 38.565 1.00 91.12 132 LEU A C 1
ATOM 1085 O O . LEU A 1 132 ? -25.685 -12.901 39.332 1.00 91.12 132 LEU A O 1
ATOM 1089 N N . ARG A 1 133 ? -23.792 -11.847 38.765 1.00 90.75 133 ARG A N 1
ATOM 1090 C CA . ARG A 1 133 ? -23.014 -12.341 39.909 1.00 90.75 133 ARG A CA 1
ATOM 1091 C C . ARG A 1 133 ? -23.591 -11.866 41.242 1.00 90.75 133 ARG A C 1
ATOM 1093 O O . ARG A 1 133 ? -23.599 -12.649 42.186 1.00 90.75 133 ARG A O 1
ATOM 1100 N N . MET A 1 134 ? -24.043 -10.615 41.333 1.00 87.56 134 MET A N 1
ATOM 1101 C CA . MET A 1 134 ? -24.687 -10.089 42.542 1.00 87.56 134 MET A CA 1
ATOM 1102 C C . MET A 1 134 ? -26.021 -10.793 42.804 1.00 87.56 134 MET A C 1
ATOM 1104 O O . MET A 1 134 ? -26.211 -11.323 43.894 1.00 87.56 134 MET A O 1
ATOM 1108 N N . ALA A 1 135 ? -26.881 -10.903 41.787 1.00 84.50 135 ALA A N 1
ATOM 1109 C CA . ALA A 1 135 ? -28.172 -11.584 41.895 1.00 84.50 135 ALA A CA 1
ATOM 1110 C C . ALA A 1 135 ? -28.023 -13.064 42.298 1.00 84.50 135 ALA A C 1
ATOM 1112 O O . ALA A 1 135 ? -28.717 -13.545 43.189 1.00 84.50 135 ALA A O 1
ATOM 1113 N N . VAL A 1 136 ? -27.074 -13.790 41.696 1.00 81.50 136 VAL A N 1
ATOM 1114 C CA . VAL A 1 136 ? -26.763 -15.176 42.090 1.00 81.50 136 VAL A CA 1
ATOM 1115 C C . VAL A 1 136 ? -26.163 -15.229 43.495 1.00 81.50 136 VAL A C 1
ATOM 1117 O O . VAL A 1 136 ? -26.485 -16.138 44.253 1.00 81.50 136 VAL A O 1
ATOM 1120 N N . GLY A 1 137 ? -25.312 -14.269 43.863 1.00 77.69 137 GLY A N 1
ATOM 1121 C CA . GLY A 1 137 ? -24.724 -14.178 45.198 1.00 77.69 137 GLY A CA 1
ATOM 1122 C C . GLY A 1 137 ? -25.764 -14.031 46.310 1.00 77.69 137 GLY A C 1
ATOM 1123 O O . GLY A 1 137 ? -25.628 -14.681 47.342 1.00 77.69 137 GLY A O 1
ATOM 1124 N N . GLU A 1 138 ? -26.817 -13.241 46.089 1.00 68.50 138 GLU A N 1
ATOM 1125 C CA . GLU A 1 138 ? -27.919 -13.069 47.046 1.00 68.50 138 GLU A CA 1
ATOM 1126 C C . GLU A 1 138 ? -28.736 -14.363 47.220 1.00 68.50 138 GLU A C 1
ATOM 1128 O O . GLU A 1 138 ? -28.989 -14.794 48.348 1.00 68.50 138 GLU A O 1
ATOM 1133 N N . VAL A 1 139 ? -29.074 -15.050 46.122 1.00 65.00 139 VAL A N 1
ATOM 1134 C CA . VAL A 1 139 ? -29.882 -16.289 46.147 1.00 65.00 139 VAL A CA 1
ATOM 1135 C C . VAL A 1 139 ? -29.077 -17.506 46.631 1.00 65.00 139 VAL A C 1
ATOM 1137 O O . VAL A 1 139 ? -29.623 -18.422 47.241 1.00 65.00 139 VAL A O 1
ATOM 1140 N N . ALA A 1 140 ? -27.762 -17.522 46.409 1.00 59.88 140 ALA A N 1
ATOM 1141 C CA . ALA A 1 140 ? -26.874 -18.615 46.800 1.00 59.88 140 ALA A CA 1
ATOM 1142 C C . ALA A 1 140 ? -26.264 -18.447 48.201 1.00 59.88 140 ALA A C 1
ATOM 1144 O O . ALA A 1 140 ? -25.281 -19.119 48.532 1.00 59.88 140 ALA A O 1
ATOM 1145 N N . THR A 1 141 ? -26.807 -17.567 49.047 1.00 70.94 141 THR A N 1
ATOM 1146 C CA . THR A 1 141 ? -26.322 -17.477 50.425 1.00 70.94 141 THR A CA 1
ATOM 1147 C C . THR A 1 141 ? -26.588 -18.815 51.120 1.00 70.94 141 THR A C 1
ATOM 1149 O O . THR A 1 141 ? -27.728 -19.282 51.171 1.00 70.94 141 THR A O 1
ATOM 1152 N N . ARG A 1 142 ? -25.535 -19.457 51.650 1.00 71.31 142 ARG A N 1
ATOM 1153 C CA . ARG A 1 142 ? -25.611 -20.778 52.310 1.00 71.31 142 ARG A CA 1
ATOM 1154 C C . ARG A 1 142 ? -26.748 -20.847 53.328 1.00 71.31 142 ARG A C 1
ATOM 1156 O O . ARG A 1 142 ? -27.371 -21.893 53.462 1.00 71.31 142 ARG A O 1
ATOM 1163 N N . ASP A 1 143 ? -27.003 -19.746 54.024 1.00 74.38 143 ASP A N 1
ATOM 1164 C CA . ASP A 1 143 ? -28.025 -19.672 55.060 1.00 74.38 143 ASP A CA 1
ATOM 1165 C C . ASP A 1 143 ? -29.451 -19.640 54.495 1.00 74.38 143 ASP A C 1
ATOM 1167 O O . ASP A 1 143 ? -30.315 -20.285 55.079 1.00 74.38 143 ASP A O 1
ATOM 1171 N N . PHE A 1 144 ? -29.682 -19.013 53.333 1.00 80.94 144 PHE A N 1
ATOM 1172 C CA . PHE A 1 144 ? -30.978 -19.035 52.639 1.00 80.94 144 PHE A CA 1
ATOM 1173 C C . PHE A 1 144 ? -31.284 -20.425 52.068 1.00 80.94 144 PHE A C 1
ATOM 1175 O O . PHE A 1 144 ? -32.332 -21.005 52.338 1.00 80.94 144 PHE A O 1
ATOM 1182 N N . LEU A 1 145 ? -30.319 -21.025 51.361 1.00 81.62 145 LEU A N 1
ATOM 1183 C CA . LEU A 1 145 ? -30.442 -22.408 50.886 1.00 81.62 145 LEU A CA 1
ATOM 1184 C C . LEU A 1 145 ? -30.671 -23.380 52.050 1.00 81.62 145 LEU A C 1
ATOM 1186 O O . LEU A 1 145 ? -31.439 -24.331 51.936 1.00 81.62 145 LEU A O 1
ATOM 1190 N N . ARG A 1 146 ? -30.027 -23.138 53.196 1.00 84.62 146 ARG A N 1
ATOM 1191 C CA . ARG A 1 146 ? -30.204 -23.950 54.400 1.00 84.62 146 ARG A CA 1
ATOM 1192 C C . ARG A 1 146 ? -31.557 -23.727 55.070 1.00 84.62 146 ARG A C 1
ATOM 1194 O O . ARG A 1 146 ? -32.093 -24.694 55.607 1.00 84.62 146 ARG A O 1
ATOM 1201 N N . SER A 1 147 ? -32.087 -22.504 55.086 1.00 87.69 147 SER A N 1
ATOM 1202 C CA . SER A 1 147 ? -33.417 -22.231 55.633 1.00 87.69 147 SER A CA 1
ATOM 1203 C C . SER A 1 147 ? -34.509 -22.824 54.755 1.00 87.69 147 SER A C 1
ATOM 1205 O O . SER A 1 147 ? -35.395 -23.466 55.303 1.00 87.69 147 SER A O 1
ATOM 1207 N N . GLU A 1 148 ? -34.402 -22.716 53.429 1.00 90.50 148 GLU A N 1
ATOM 1208 C CA . GLU A 1 148 ? -35.361 -23.327 52.497 1.00 90.50 148 GLU A CA 1
ATOM 1209 C C . GLU A 1 148 ? -35.330 -24.854 52.562 1.00 90.50 148 GLU A C 1
ATOM 1211 O O . GLU A 1 148 ? -36.368 -25.491 52.713 1.00 90.50 148 GLU A O 1
ATOM 1216 N N . LEU A 1 149 ? -34.139 -25.467 52.569 1.00 89.25 149 LEU A N 1
ATOM 1217 C CA . LEU A 1 149 ? -34.025 -26.918 52.757 1.00 89.25 149 LEU A CA 1
ATOM 1218 C C . LEU A 1 149 ? -34.626 -27.377 54.090 1.00 89.25 149 LEU A C 1
ATOM 1220 O O . LEU A 1 149 ? -35.249 -28.431 54.143 1.00 89.25 149 LEU A O 1
ATOM 1224 N N . ARG A 1 150 ? -34.447 -26.606 55.170 1.00 91.12 150 ARG A N 1
ATOM 1225 C CA . ARG A 1 150 ? -35.066 -26.913 56.468 1.00 91.12 150 ARG A CA 1
ATOM 1226 C C . ARG A 1 150 ? -36.577 -26.718 56.453 1.00 91.12 150 ARG A C 1
ATOM 1228 O O . ARG A 1 150 ? -37.261 -27.540 57.044 1.00 91.12 150 ARG A O 1
ATOM 1235 N N . GLY A 1 151 ? -37.074 -25.669 55.800 1.00 93.00 151 GLY A N 1
ATOM 1236 C CA . GLY A 1 151 ? -38.504 -25.411 55.644 1.00 93.00 151 GLY A CA 1
ATOM 1237 C C . GLY A 1 151 ? -39.196 -26.553 54.906 1.00 93.00 151 GLY A C 1
ATOM 1238 O O . GLY A 1 151 ? -40.133 -27.136 55.436 1.00 93.00 151 GLY A O 1
ATOM 1239 N N . LEU A 1 152 ? -38.653 -26.956 53.754 1.00 93.56 152 LEU A N 1
ATOM 1240 C CA . LEU A 1 152 ? -39.170 -28.085 52.975 1.00 93.56 152 LEU A CA 1
ATOM 1241 C C . LEU A 1 152 ? -39.087 -29.420 53.731 1.00 93.56 152 LEU A C 1
ATOM 1243 O O . LEU A 1 152 ? -39.985 -30.250 53.617 1.00 93.56 152 LEU A O 1
ATOM 1247 N N . LEU A 1 153 ? -38.014 -29.654 54.498 1.00 91.56 153 LEU A N 1
ATOM 1248 C CA . LEU A 1 153 ? -37.906 -30.852 55.338 1.00 91.56 153 LEU A CA 1
ATOM 1249 C C . LEU A 1 153 ? -38.960 -30.866 56.449 1.00 91.56 153 LEU A C 1
ATOM 1251 O O . LEU A 1 153 ? -39.576 -31.904 56.659 1.00 91.56 153 LEU A O 1
ATOM 1255 N N . ALA A 1 154 ? -39.183 -29.733 57.119 1.00 92.62 154 ALA A N 1
ATOM 1256 C CA . ALA A 1 154 ? -40.195 -29.616 58.165 1.00 92.62 154 ALA A CA 1
ATOM 1257 C C . ALA A 1 154 ? -41.610 -29.838 57.610 1.00 92.62 154 ALA A C 1
ATOM 1259 O O . ALA A 1 154 ? -42.383 -30.586 58.198 1.00 92.62 154 ALA A O 1
ATOM 1260 N N . GLU A 1 155 ? -41.917 -29.272 56.440 1.00 93.06 155 GLU A N 1
ATOM 1261 C CA . GLU A 1 155 ? -43.200 -29.468 55.755 1.00 93.06 155 GLU A CA 1
ATOM 1262 C C . GLU A 1 155 ? -43.443 -30.948 55.394 1.00 93.06 155 GLU A C 1
ATOM 1264 O O . GLU A 1 155 ? -44.549 -31.464 55.548 1.00 93.06 155 GLU A O 1
ATOM 1269 N N . LEU A 1 156 ? -42.402 -31.672 54.961 1.00 88.69 156 LEU A N 1
ATOM 1270 C CA . LEU A 1 156 ? -42.487 -33.115 54.701 1.00 88.69 156 LEU A CA 1
ATOM 1271 C C . LEU A 1 156 ? -42.679 -33.948 55.975 1.00 88.69 156 LEU A C 1
ATOM 1273 O O . LEU A 1 156 ? -43.338 -34.989 55.926 1.00 88.69 156 LEU A O 1
ATOM 1277 N N . GLU A 1 157 ? -42.078 -33.530 57.086 1.00 89.25 157 GLU A N 1
ATOM 1278 C CA . GLU A 1 157 ? -42.171 -34.210 58.380 1.00 89.25 157 GLU A CA 1
ATOM 1279 C C . GLU A 1 157 ? -43.574 -34.037 58.977 1.00 89.25 157 GLU A C 1
ATOM 1281 O O . GLU A 1 157 ? -44.206 -35.028 59.335 1.00 89.25 157 GLU A O 1
ATOM 1286 N N . GLU A 1 158 ? -44.127 -32.825 58.925 1.00 88.25 158 GLU A N 1
ATOM 1287 C CA . GLU A 1 158 ? -45.511 -32.524 59.315 1.00 88.25 158 GLU A CA 1
ATOM 1288 C C . GLU A 1 158 ? -46.524 -33.288 58.442 1.00 88.25 158 GLU A C 1
ATOM 1290 O O . GLU A 1 158 ? -47.418 -33.959 58.955 1.00 88.25 158 GLU A O 1
ATOM 1295 N N . ALA A 1 159 ? -46.318 -33.334 57.120 1.00 85.06 159 ALA A N 1
ATOM 1296 C CA . ALA A 1 159 ? -47.152 -34.134 56.217 1.00 85.06 159 ALA A CA 1
ATOM 1297 C C . ALA A 1 159 ? -47.072 -35.655 56.482 1.00 85.06 159 ALA A C 1
ATOM 1299 O O . ALA A 1 159 ? -47.982 -36.412 56.114 1.00 85.06 159 ALA A O 1
ATOM 1300 N N . ARG A 1 160 ? -45.979 -36.134 57.089 1.00 82.19 160 ARG A N 1
ATOM 1301 C CA . ARG A 1 160 ? -45.812 -37.529 57.519 1.00 82.19 160 ARG A CA 1
ATOM 1302 C C . ARG A 1 160 ? -46.507 -37.775 58.856 1.00 82.19 160 ARG A C 1
ATOM 1304 O O . ARG A 1 160 ? -47.199 -38.784 58.980 1.00 82.19 160 ARG A O 1
ATOM 1311 N N . GLU A 1 161 ? -46.367 -36.858 59.808 1.00 80.31 161 GLU A N 1
ATOM 1312 C CA . GLU A 1 161 ? -47.037 -36.910 61.110 1.00 80.31 161 GLU A CA 1
ATOM 1313 C C . GLU A 1 161 ? -48.558 -36.832 60.975 1.00 80.31 161 GLU A C 1
ATOM 1315 O O . GLU A 1 161 ? -49.248 -37.624 61.606 1.00 80.31 161 GLU A O 1
ATOM 1320 N N . ASP A 1 162 ? -49.101 -36.000 60.085 1.00 77.12 162 ASP A N 1
ATOM 1321 C CA . ASP A 1 162 ? -50.543 -35.960 59.799 1.00 77.12 162 ASP A CA 1
ATOM 1322 C C . ASP A 1 162 ? -51.067 -37.297 59.249 1.00 77.12 162 ASP A C 1
ATOM 1324 O O . ASP A 1 162 ? -52.181 -37.737 59.560 1.00 77.12 162 ASP A O 1
ATOM 1328 N N . ARG A 1 163 ? -50.244 -37.999 58.463 1.00 70.94 163 ARG A N 1
ATOM 1329 C CA . ARG A 1 163 ? -50.549 -39.353 57.978 1.00 70.94 163 ARG A CA 1
ATOM 1330 C C . ARG A 1 163 ? -50.491 -40.408 59.082 1.00 70.94 163 ARG A C 1
ATOM 1332 O O . ARG A 1 163 ? -51.267 -41.360 59.027 1.00 70.94 163 ARG A O 1
ATOM 1339 N N . GLU A 1 164 ? -49.592 -40.268 60.053 1.00 64.69 164 GLU A N 1
ATOM 1340 C CA . GLU A 1 164 ? -49.427 -41.210 61.172 1.00 64.69 164 GLU A CA 1
ATOM 1341 C C . GLU A 1 164 ? -50.431 -40.932 62.321 1.00 64.69 164 GLU A C 1
ATOM 1343 O O . GLU A 1 164 ? -51.004 -41.864 62.889 1.00 64.69 164 GLU A O 1
ATOM 1348 N N . GLY A 1 165 ? -50.740 -39.664 62.610 1.00 57.81 165 GLY A N 1
ATOM 1349 C CA . GLY A 1 165 ? -51.659 -39.201 63.659 1.00 57.81 165 GLY A CA 1
ATOM 1350 C C . GLY A 1 165 ? -53.141 -39.447 63.359 1.00 57.81 165 GLY A C 1
ATOM 1351 O O . GLY A 1 165 ? -53.945 -39.613 64.281 1.00 57.81 165 GLY A O 1
ATOM 1352 N N . GLY A 1 166 ? -53.506 -39.593 62.082 1.00 54.81 166 GLY A N 1
ATOM 1353 C CA . GLY A 1 166 ? -54.832 -40.055 61.662 1.00 54.81 166 GLY A CA 1
ATOM 1354 C C . GLY A 1 166 ? -55.172 -41.494 62.085 1.00 54.81 166 GLY A C 1
ATOM 1355 O O . GLY A 1 166 ? -56.330 -41.894 61.990 1.00 54.81 166 GLY A O 1
ATOM 1356 N N . SER A 1 167 ? -54.204 -42.272 62.588 1.00 53.47 167 SER A N 1
ATOM 1357 C CA . SER A 1 167 ? -54.398 -43.682 62.959 1.00 53.47 167 SER A CA 1
ATOM 1358 C C . SER A 1 167 ? -54.682 -43.931 64.455 1.00 53.47 167 SER A C 1
ATOM 1360 O O . SER A 1 167 ? -54.842 -45.089 64.839 1.00 53.47 167 SER A O 1
ATOM 1362 N N . GLY A 1 168 ? -54.736 -42.902 65.316 1.00 53.12 168 GLY A N 1
ATOM 1363 C CA . GLY A 1 168 ? -54.627 -43.091 66.776 1.00 53.12 168 GLY A CA 1
ATOM 1364 C C . GLY A 1 168 ? -55.812 -42.719 67.679 1.00 53.12 168 GLY A C 1
ATOM 1365 O O . GLY A 1 168 ? -55.688 -42.889 68.891 1.00 53.12 168 GLY A O 1
ATOM 1366 N N . ARG A 1 169 ? -56.945 -42.196 67.183 1.00 51.41 169 ARG A N 1
ATOM 1367 C CA . ARG A 1 169 ? -58.013 -41.681 68.072 1.00 51.41 169 ARG A CA 1
ATOM 1368 C C . ARG A 1 169 ? -59.239 -42.596 68.130 1.00 51.41 169 ARG A C 1
ATOM 1370 O O . ARG A 1 169 ? -60.151 -42.470 67.322 1.00 51.41 169 ARG A O 1
ATOM 1377 N N . ASP A 1 170 ? -59.250 -43.487 69.119 1.00 56.75 170 ASP A N 1
ATOM 1378 C CA . ASP A 1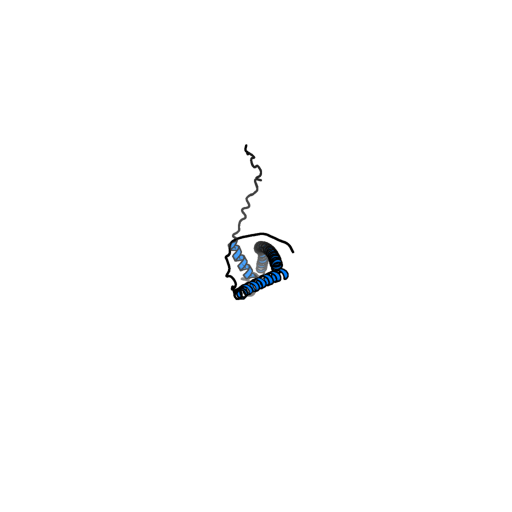 170 ? -60.382 -44.351 69.480 1.00 56.75 170 ASP A CA 1
ATOM 1379 C C . ASP A 1 170 ? -61.356 -43.589 70.417 1.00 56.75 170 ASP A C 1
ATOM 1381 O O . ASP A 1 170 ? -60.945 -43.186 71.511 1.00 56.75 170 ASP A O 1
ATOM 1385 N N . PRO A 1 171 ? -62.624 -43.321 70.033 1.00 51.69 171 PRO A N 1
ATOM 1386 C CA . PRO A 1 171 ? -63.577 -42.612 70.876 1.00 51.69 171 PRO A CA 1
ATOM 1387 C C . PRO A 1 171 ? -64.572 -43.604 71.492 1.00 51.69 171 PRO A C 1
ATOM 1389 O O . PRO A 1 171 ? -65.578 -43.963 70.878 1.00 51.69 171 PRO A O 1
ATOM 1392 N N . ARG A 1 172 ? -64.343 -44.028 72.738 1.00 51.16 172 ARG A N 1
ATOM 1393 C CA . ARG A 1 172 ? -65.383 -44.687 73.544 1.00 51.16 172 ARG A CA 1
ATOM 1394 C C . ARG A 1 172 ? -65.395 -44.164 74.971 1.00 51.16 172 ARG A C 1
ATOM 1396 O O . ARG A 1 172 ? -64.466 -44.405 75.731 1.00 51.16 172 ARG A O 1
ATOM 1403 N N . GLY A 1 173 ? -66.498 -43.512 75.327 1.00 50.06 173 GLY A N 1
ATOM 1404 C CA . GLY A 1 173 ? -66.815 -43.174 76.709 1.00 50.06 173 GLY A CA 1
ATOM 1405 C C . GLY A 1 173 ? -67.807 -42.027 76.835 1.00 50.06 173 GLY A C 1
ATOM 1406 O O . GLY A 1 173 ? -67.486 -41.049 77.490 1.00 50.06 173 GLY A O 1
ATOM 1407 N N . GLU A 1 174 ? -68.976 -42.127 76.197 1.00 51.69 174 GLU A N 1
ATOM 1408 C CA . GLU A 1 174 ? -70.114 -41.254 76.512 1.00 51.69 174 GLU A CA 1
ATOM 1409 C C . GLU A 1 174 ? -71.404 -42.081 76.518 1.00 51.69 174 GLU A C 1
ATOM 1411 O O . GLU A 1 174 ? -71.652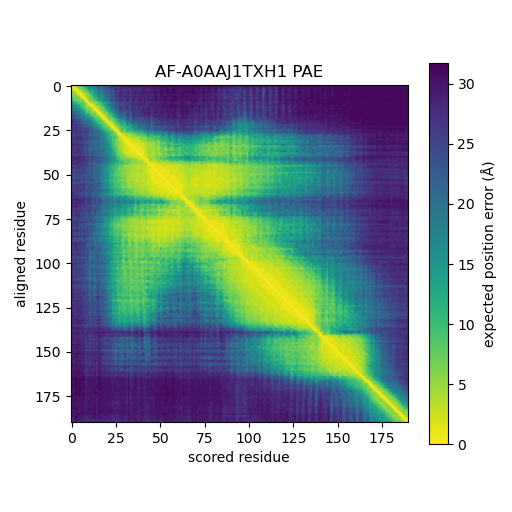 -42.817 75.555 1.00 51.69 174 GLU A O 1
ATOM 1416 N N . ARG A 1 175 ? -72.165 -41.943 77.617 1.00 50.34 175 ARG A N 1
ATOM 1417 C CA . ARG A 1 175 ? -73.438 -42.570 78.070 1.00 50.34 175 ARG A CA 1
ATOM 1418 C C . ARG A 1 175 ? -73.195 -43.043 79.511 1.00 50.34 175 ARG A C 1
ATOM 1420 O O . ARG A 1 175 ? -72.267 -43.803 79.741 1.00 50.34 175 ARG A O 1
ATOM 1427 N N . ASP A 1 176 ? -73.935 -42.643 80.534 1.00 49.38 176 ASP A N 1
ATOM 1428 C CA . ASP A 1 176 ? -75.384 -42.492 80.649 1.00 49.38 176 ASP A CA 1
ATOM 1429 C C . ASP A 1 176 ? -75.701 -41.912 82.048 1.00 49.38 176 ASP A C 1
ATOM 1431 O O . ASP A 1 176 ? -74.868 -42.021 82.950 1.00 49.38 176 ASP A O 1
ATOM 1435 N N . GLY A 1 177 ? -76.903 -41.366 82.252 1.00 48.06 177 GLY A N 1
ATOM 1436 C CA . GLY A 1 177 ? -77.444 -41.132 83.598 1.00 48.06 177 GLY A CA 1
ATOM 1437 C C . GLY A 1 177 ? -78.040 -39.749 83.838 1.00 48.06 177 GLY A C 1
ATOM 1438 O O . GLY A 1 177 ? -77.492 -38.947 84.592 1.00 48.06 177 GLY A O 1
ATOM 1439 N N . ARG A 1 178 ? -79.188 -39.480 83.210 1.00 52.84 178 ARG A N 1
ATOM 1440 C CA . ARG A 1 178 ? -80.166 -38.502 83.704 1.00 52.84 178 ARG A CA 1
ATOM 1441 C C . ARG A 1 178 ? -81.055 -39.144 84.773 1.00 52.84 178 ARG A C 1
ATOM 1443 O O . ARG A 1 178 ? -81.150 -40.362 84.843 1.00 52.84 178 ARG A O 1
ATOM 1450 N N . ASP A 1 179 ? -81.747 -3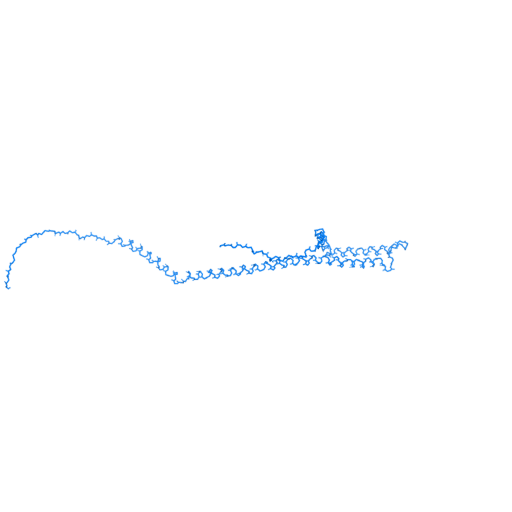8.253 85.480 1.00 52.12 179 ASP A N 1
ATOM 1451 C CA . ASP A 1 179 ? -82.901 -38.469 86.359 1.00 52.12 179 ASP A CA 1
ATOM 1452 C C . ASP A 1 179 ? -82.547 -38.749 87.831 1.00 52.12 179 ASP A C 1
ATOM 1454 O O . ASP A 1 179 ? -82.124 -39.832 88.207 1.00 52.12 179 ASP A O 1
ATOM 1458 N N . ASP A 1 180 ? -82.724 -37.751 88.706 1.00 54.28 180 ASP A N 1
ATOM 1459 C CA . ASP A 1 180 ? -84.015 -37.668 89.387 1.00 54.28 180 ASP A CA 1
ATOM 1460 C C . ASP A 1 180 ? -84.240 -36.363 90.162 1.00 54.28 180 ASP A C 1
ATOM 1462 O O . ASP A 1 180 ? -83.346 -35.705 90.695 1.00 54.28 180 ASP A O 1
ATOM 1466 N N . HIS A 1 181 ? -85.510 -35.985 90.156 1.00 51.66 181 HIS A N 1
ATOM 1467 C CA . HIS A 1 181 ? -86.088 -34.773 90.699 1.00 51.66 181 HIS A CA 1
ATOM 1468 C C . HIS A 1 181 ? -86.324 -34.887 92.216 1.00 51.66 181 HIS A C 1
ATOM 1470 O O . HIS A 1 181 ? -86.638 -35.944 92.747 1.00 51.66 181 HIS A O 1
ATOM 1476 N N . ALA A 1 182 ? -86.392 -33.714 92.848 1.00 49.41 182 ALA A N 1
ATOM 1477 C CA . ALA A 1 182 ? -87.296 -33.408 93.958 1.00 49.41 182 ALA A CA 1
ATOM 1478 C C . ALA A 1 182 ? -86.940 -33.887 95.387 1.00 49.41 182 ALA A C 1
ATOM 1480 O O . ALA A 1 182 ? -87.360 -34.926 95.873 1.00 49.41 182 ALA A O 1
ATOM 1481 N N . ALA A 1 183 ? -86.466 -32.887 96.133 1.00 50.72 183 ALA A N 1
ATOM 1482 C CA . ALA A 1 183 ? -87.183 -32.321 97.275 1.00 50.72 183 ALA A CA 1
ATOM 1483 C C . ALA A 1 183 ? -86.984 -32.926 98.680 1.00 50.72 183 ALA A C 1
ATOM 1485 O O . ALA A 1 183 ? -87.092 -34.118 98.922 1.00 50.72 183 ALA A O 1
ATOM 1486 N N . ARG A 1 184 ? -86.956 -31.960 99.613 1.00 51.53 184 ARG A N 1
ATOM 1487 C CA . ARG A 1 184 ? -87.434 -31.973 101.008 1.00 51.53 184 ARG A CA 1
ATOM 1488 C C . ARG A 1 184 ? -86.370 -32.062 102.110 1.00 51.53 184 ARG A C 1
ATOM 1490 O O . ARG A 1 184 ? -85.814 -33.108 102.385 1.00 51.53 184 ARG A O 1
ATOM 1497 N N . ARG A 1 185 ? -86.344 -30.938 102.847 1.00 51.06 185 ARG A N 1
ATOM 1498 C CA . ARG A 1 185 ? -86.254 -30.797 104.315 1.00 51.06 185 ARG A CA 1
ATOM 1499 C C . ARG A 1 185 ? -84.884 -31.063 104.964 1.00 51.06 185 ARG A C 1
ATOM 1501 O O . ARG A 1 185 ? -84.523 -32.202 105.180 1.00 51.06 185 ARG A O 1
ATOM 1508 N N . ALA A 1 186 ? -84.170 -29.965 105.253 1.00 55.53 186 ALA A N 1
ATOM 1509 C CA . ALA A 1 186 ? -83.971 -29.321 106.575 1.00 55.53 186 ALA A CA 1
ATOM 1510 C C . ALA A 1 186 ? -83.688 -30.214 107.832 1.00 55.53 186 ALA A C 1
ATOM 1512 O O . ALA A 1 186 ? -83.952 -31.407 107.808 1.00 55.53 186 ALA A O 1
ATOM 1513 N N . PRO A 1 187 ? -83.238 -29.644 108.974 1.00 65.25 187 PRO A N 1
ATOM 1514 C CA . PRO A 1 187 ? -81.846 -29.654 109.455 1.00 65.25 187 PRO A CA 1
ATOM 1515 C C . PRO A 1 187 ? -81.705 -30.224 110.898 1.00 65.25 187 PRO A C 1
ATOM 1517 O O . PRO A 1 187 ? -82.705 -30.570 111.521 1.00 65.25 187 PRO A O 1
ATOM 1520 N N . GLY A 1 188 ? -80.487 -30.260 111.456 1.00 48.66 188 GLY A N 1
ATOM 1521 C CA . GLY A 1 188 ? -80.212 -30.493 112.893 1.00 48.66 188 GLY A CA 1
ATOM 1522 C C . GLY A 1 188 ? -79.024 -31.441 113.104 1.00 48.66 188 GLY A C 1
ATOM 1523 O O . GLY A 1 188 ? -79.036 -32.540 112.565 1.00 48.66 188 GLY A O 1
ATOM 1524 N N . ASP A 1 189 ? -77.888 -30.958 113.608 1.00 48.56 189 ASP A N 1
ATOM 1525 C CA . ASP A 1 189 ? -77.507 -30.790 115.031 1.00 48.56 189 ASP A CA 1
ATOM 1526 C C . ASP A 1 189 ? -77.093 -32.108 115.709 1.00 48.56 189 ASP A C 1
ATOM 1528 O O . ASP A 1 189 ? -77.882 -33.051 115.787 1.00 48.56 189 ASP A O 1
ATOM 1532 N N . GLY A 1 190 ? -75.854 -32.131 116.223 1.00 44.75 190 GLY A N 1
ATOM 1533 C CA . GLY A 1 190 ? -75.262 -33.222 117.005 1.00 44.75 190 GLY A CA 1
ATOM 1534 C C . GLY A 1 190 ? -73.755 -33.327 116.844 1.00 44.75 190 GLY A C 1
ATOM 1535 O O . GLY A 1 190 ? -73.336 -34.103 115.960 1.00 44.75 190 GLY A O 1
#

Foldseek 3Di:
DDDDDPDPPPDPPPPPPPDPPPPPPPCPVVVVVLVVVVVCVPDCVVVVVVVVVVVVLVCCQVVDPPVPRPAHPVRPVVVVVVVVVVVVVVVSVVVSVVVVVVVVVVVVVVVVVVVVVVVVVVVVVVVVVVVVCVVCVVCPDVVNVVVVVVVVVVVVVVVVVVVVVVVDDDDDDDDDDDDDDDDDDDDDDD